Protein AF-A0A957L2U2-F1 (afdb_monomer_lite)

Foldseek 3Di:
DDKDWDQPDPPDDDDPQWDDWDDDPDTDTPRRDADVVGDTGMDDDDDFDDQPKAKEWEWEQAPVAIKIKIKIFRQGQFWFAQKWKDFQQDIGTPGIHHHGRMDMDMDGLQPDAFQQQVDDDPPQLADDPPVNLVRCVCCQLPVDPDDPPQPPDPLSVVSVVVSSVQHAHPVGDDHDDDPNHFIWIKGWGQDDRDDDDDPPDDDDDTGIDIDTHTHDYDYDYDFYFWTKQGSSQKDKDWPDWDQFGNDDLAWGKHAFIKTKMKIFGPPVCQQFPWPFKKKAWAARDDPVQPPPDDWWKWKQFPVVRDTHTDPPDDHGIGTDDPCVRQADSRRMIMMMTGDHDRDMHIIRHIDMMTIGGD

Structure (mmCIF, N/CA/C/O backbone):
data_AF-A0A957L2U2-F1
#
_entry.id   AF-A0A957L2U2-F1
#
loop_
_atom_site.group_PDB
_atom_site.id
_atom_site.type_symbol
_atom_site.label_atom_id
_atom_site.label_alt_id
_atom_site.label_comp_id
_atom_site.label_asym_id
_atom_site.label_entity_id
_atom_site.label_seq_id
_atom_site.pdbx_PDB_ins_code
_atom_site.Cartn_x
_atom_site.Cartn_y
_atom_site.Cartn_z
_atom_site.occupancy
_atom_site.B_iso_or_equiv
_atom_site.auth_seq_id
_atom_site.auth_comp_id
_atom_site.auth_asym_id
_atom_site.auth_atom_id
_atom_site.pdbx_PDB_model_num
ATOM 1 N N . VAL A 1 1 ? -22.677 -10.963 17.088 1.00 83.94 1 VAL A N 1
ATOM 2 C CA . VAL A 1 1 ? -21.357 -11.017 17.753 1.00 83.94 1 VAL A CA 1
ATOM 3 C C . VAL A 1 1 ? -20.971 -12.473 17.963 1.00 83.94 1 VAL A C 1
ATOM 5 O O . VAL A 1 1 ? -21.811 -13.257 18.395 1.00 83.94 1 VAL A O 1
ATOM 8 N N . LEU A 1 2 ? -19.747 -12.852 17.615 1.00 85.69 2 LEU A N 1
ATOM 9 C CA . LEU A 1 2 ? -19.157 -14.157 17.893 1.00 85.69 2 LEU A CA 1
ATOM 10 C C . LEU A 1 2 ? -18.044 -13.960 18.920 1.00 85.69 2 LEU A C 1
ATOM 12 O O . LEU A 1 2 ? -17.204 -13.092 18.736 1.00 85.69 2 LEU A O 1
ATOM 16 N N . VAL A 1 3 ? -18.027 -14.772 19.974 1.00 85.62 3 VAL A N 1
ATOM 17 C CA . VAL A 1 3 ? -16.981 -14.727 21.003 1.00 85.62 3 VAL A CA 1
ATOM 18 C C . VAL A 1 3 ? -16.377 -16.114 21.170 1.00 85.62 3 VAL A C 1
ATOM 20 O O . VAL A 1 3 ? -17.108 -17.114 21.177 1.00 85.62 3 VAL A O 1
ATOM 23 N N . ARG A 1 4 ? -15.049 -16.173 21.288 1.00 83.06 4 ARG A N 1
ATOM 24 C CA . ARG A 1 4 ? -14.280 -17.387 21.588 1.00 83.06 4 ARG A CA 1
ATOM 25 C C . ARG A 1 4 ? -13.071 -17.046 22.465 1.00 83.06 4 ARG A C 1
ATOM 27 O O . ARG A 1 4 ? -12.513 -15.967 22.297 1.00 83.06 4 ARG A O 1
ATOM 34 N N . PRO A 1 5 ? -12.627 -17.933 23.366 1.00 79.88 5 PRO A N 1
ATOM 35 C CA . PRO A 1 5 ? -11.329 -17.769 24.011 1.00 79.88 5 PRO A CA 1
ATOM 36 C C . PRO A 1 5 ? -10.223 -17.774 22.953 1.00 79.88 5 PRO A C 1
ATOM 38 O O . PRO A 1 5 ? -10.296 -18.532 21.977 1.00 79.88 5 PRO A O 1
ATOM 41 N N . LEU A 1 6 ? -9.206 -16.938 23.149 1.00 75.94 6 LEU A N 1
ATOM 42 C CA . LEU A 1 6 ? -7.982 -17.020 22.365 1.00 75.94 6 LEU A CA 1
ATOM 43 C C . LEU A 1 6 ? -7.299 -18.339 22.755 1.00 75.94 6 LEU A C 1
ATOM 45 O O . LEU A 1 6 ? -6.921 -18.534 23.908 1.00 75.94 6 LEU A O 1
ATOM 49 N N . GLN A 1 7 ? -7.259 -19.302 21.834 1.00 64.56 7 GLN A N 1
ATOM 50 C CA . GLN A 1 7 ? -6.619 -20.589 22.098 1.00 64.56 7 GLN A CA 1
ATOM 51 C C . GLN A 1 7 ? -5.113 -20.422 21.959 1.00 64.56 7 GLN A C 1
ATOM 53 O O . GLN A 1 7 ? -4.628 -20.030 20.903 1.00 64.56 7 GLN A O 1
ATOM 58 N N . ASP A 1 8 ? -4.392 -20.738 23.028 1.00 49.88 8 ASP A N 1
ATOM 59 C CA . ASP A 1 8 ? -2.993 -20.349 23.178 1.00 49.88 8 ASP A CA 1
ATOM 60 C C . ASP A 1 8 ? -2.010 -21.204 22.362 1.00 49.88 8 ASP A C 1
ATOM 62 O O . ASP A 1 8 ? -0.806 -21.003 22.467 1.00 49.88 8 ASP A O 1
ATOM 66 N N . GLN A 1 9 ? -2.454 -22.182 21.551 1.00 48.34 9 GLN A N 1
ATOM 67 C CA . GLN A 1 9 ? -1.500 -23.100 20.926 1.00 48.34 9 GLN A CA 1
ATOM 68 C C . GLN A 1 9 ? -1.769 -23.551 19.488 1.00 48.34 9 GLN A C 1
ATOM 70 O O . GLN A 1 9 ? -2.726 -24.261 19.175 1.00 48.34 9 GLN A O 1
ATOM 75 N N . PHE A 1 10 ? -0.716 -23.355 18.691 1.00 44.25 10 PHE A N 1
ATOM 76 C CA . PHE A 1 10 ? 0.030 -24.415 18.003 1.00 44.25 10 PHE A CA 1
ATOM 77 C C . PHE A 1 10 ? 0.198 -25.721 18.840 1.00 44.25 10 PHE A C 1
ATOM 79 O O . PHE A 1 10 ? 1.317 -26.155 19.100 1.00 44.25 10 PHE A O 1
ATOM 86 N N . GLY A 1 11 ? -0.893 -26.382 19.261 1.00 36.62 11 GLY A N 1
ATOM 87 C CA . GLY A 1 11 ? -0.874 -27.797 19.667 1.00 36.62 11 GLY A CA 1
ATOM 88 C C . GLY A 1 11 ? -1.139 -28.256 21.118 1.00 36.62 11 GLY A C 1
ATOM 89 O O . GLY A 1 11 ? -1.264 -29.466 21.283 1.00 36.62 11 GLY A O 1
ATOM 90 N N . VAL A 1 12 ? -1.283 -27.442 22.171 1.00 33.03 12 VAL A N 1
ATOM 91 C CA . VAL A 1 12 ? -1.554 -27.946 23.548 1.00 33.03 12 VAL A CA 1
ATOM 92 C C . VAL A 1 12 ? -2.432 -27.000 24.390 1.00 33.03 12 VAL A C 1
ATOM 94 O O . VAL A 1 12 ? -2.083 -25.867 24.674 1.00 33.03 12 VAL A O 1
ATOM 97 N N . GLY A 1 13 ? -3.548 -27.522 24.901 1.00 38.94 13 GLY A N 1
ATOM 98 C CA . GLY A 1 13 ? -4.270 -26.938 26.039 1.00 38.94 13 GLY A CA 1
ATOM 99 C C . GLY A 1 13 ? -5.429 -26.018 25.664 1.00 38.94 13 GLY A C 1
ATOM 100 O O . GLY A 1 13 ? -5.273 -24.810 25.541 1.00 38.94 13 GLY A O 1
ATOM 101 N N . GLY A 1 14 ? -6.625 -26.598 25.531 1.00 47.59 14 GLY A N 1
ATOM 102 C CA . GLY A 1 14 ? -7.865 -25.828 25.463 1.00 47.59 14 GLY A CA 1
ATOM 103 C C . GLY A 1 14 ? -8.050 -24.989 26.726 1.00 47.59 14 GLY A C 1
ATOM 104 O O . GLY A 1 14 ? -7.772 -25.460 27.827 1.00 47.59 14 GLY A O 1
ATOM 105 N N . ASN A 1 15 ? -8.519 -23.754 26.561 1.00 52.50 15 ASN A N 1
ATOM 106 C CA . ASN A 1 15 ? -8.775 -22.850 27.672 1.00 52.50 15 ASN A CA 1
ATOM 107 C C . ASN A 1 15 ? -9.871 -23.454 28.587 1.00 52.50 15 ASN A C 1
ATOM 109 O O . ASN A 1 15 ? -11.038 -23.524 28.202 1.00 52.50 15 ASN A O 1
ATOM 113 N N . THR A 1 16 ? -9.486 -23.971 29.763 1.00 59.22 16 THR A N 1
ATOM 114 C CA . THR A 1 16 ? -10.388 -24.597 30.757 1.00 59.22 16 THR A CA 1
ATOM 115 C C . THR A 1 16 ? -10.977 -23.596 31.753 1.00 59.22 16 THR A C 1
ATOM 117 O O . THR A 1 16 ? -11.679 -23.999 32.681 1.00 59.22 16 THR A O 1
ATOM 120 N N . ASN A 1 17 ? -10.682 -22.304 31.596 1.00 65.88 17 ASN A N 1
ATOM 121 C CA . ASN A 1 17 ? -11.010 -21.268 32.576 1.00 65.88 17 ASN A CA 1
ATOM 122 C C . ASN A 1 17 ? -12.354 -20.5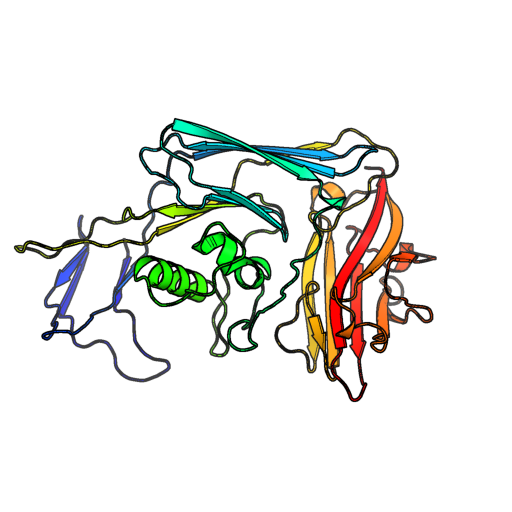77 32.313 1.00 65.88 17 ASN A C 1
ATOM 124 O O . ASN A 1 17 ? -12.611 -19.513 32.860 1.00 65.88 17 ASN A O 1
ATOM 128 N N . MET A 1 18 ? -13.224 -21.185 31.506 1.00 73.38 18 MET A N 1
ATOM 129 C CA . MET A 1 18 ? -14.549 -20.668 31.165 1.00 73.38 18 MET A CA 1
ATOM 130 C C . MET A 1 18 ? -15.588 -21.787 31.265 1.00 73.38 18 MET A C 1
ATOM 132 O O . MET A 1 18 ? -15.325 -22.922 30.862 1.00 73.38 18 MET A O 1
ATOM 136 N N . GLY A 1 19 ? -16.775 -21.464 31.780 1.00 71.62 19 GLY A N 1
ATOM 137 C CA . GLY A 1 19 ? -17.879 -22.413 31.919 1.00 71.62 19 GLY A CA 1
ATOM 138 C C . GLY A 1 19 ? -18.724 -22.528 30.658 1.00 71.62 19 GLY A C 1
ATOM 139 O O . GLY A 1 19 ? -18.796 -23.593 30.051 1.00 71.62 19 GLY A O 1
ATOM 140 N N . THR A 1 20 ? -19.419 -21.453 30.275 1.00 82.75 20 THR A N 1
ATOM 141 C CA . THR A 1 20 ? -20.390 -21.464 29.164 1.00 82.75 20 THR A CA 1
ATOM 142 C C . THR A 1 20 ? -20.444 -20.107 28.466 1.00 82.75 20 THR A C 1
ATOM 144 O O . THR A 1 20 ? -20.316 -19.074 29.113 1.00 82.75 20 THR A O 1
ATOM 147 N N . ILE A 1 21 ? -20.673 -20.104 27.150 1.00 83.44 21 ILE A N 1
ATOM 148 C CA . ILE A 1 21 ? -21.007 -18.893 26.388 1.00 83.44 21 ILE A CA 1
ATOM 149 C C . ILE A 1 21 ? -22.504 -18.921 26.093 1.00 83.44 21 ILE A C 1
ATOM 151 O O . ILE A 1 21 ? -22.977 -19.794 25.361 1.00 83.44 21 ILE A O 1
ATOM 155 N N . GLU A 1 22 ? -23.241 -17.965 26.641 1.00 87.00 22 GLU A N 1
ATOM 156 C CA . GLU A 1 22 ? -24.652 -17.748 26.341 1.00 87.00 22 GLU A CA 1
ATOM 157 C C . GLU A 1 22 ? -24.784 -16.740 25.197 1.00 87.00 22 GLU A C 1
ATOM 159 O O . GLU A 1 22 ? -24.093 -15.723 25.165 1.00 87.00 22 GLU A O 1
ATOM 164 N N . ARG A 1 23 ? -25.650 -17.039 24.224 1.00 86.56 23 ARG A N 1
ATOM 165 C CA . ARG A 1 23 ? -25.885 -16.186 23.053 1.00 86.56 23 ARG A CA 1
ATOM 166 C C . ARG A 1 23 ? -27.372 -15.863 22.963 1.00 86.56 23 ARG A C 1
ATOM 168 O O . ARG A 1 23 ? -28.155 -16.712 22.538 1.00 86.56 23 ARG A O 1
ATOM 175 N N . GLY A 1 24 ? -27.735 -14.653 23.373 1.00 83.88 24 GLY A N 1
ATOM 176 C CA . GLY A 1 24 ? -29.079 -14.091 23.267 1.00 83.88 24 GLY A CA 1
ATOM 177 C C . GLY A 1 24 ? -29.037 -12.734 22.569 1.00 83.88 24 GLY A C 1
ATOM 178 O O . GLY A 1 24 ? -28.381 -12.590 21.538 1.00 83.88 24 GLY A O 1
ATOM 179 N N . ASN A 1 25 ? -29.727 -11.745 23.140 1.00 82.25 25 ASN A N 1
ATOM 180 C CA . ASN A 1 25 ? -29.541 -10.343 22.746 1.00 82.25 25 ASN A CA 1
ATOM 181 C C . ASN A 1 25 ? -28.138 -9.854 23.130 1.00 82.25 25 ASN A C 1
ATOM 183 O O . ASN A 1 25 ? -27.499 -9.160 22.346 1.00 82.25 25 ASN A O 1
ATOM 187 N N . ASP A 1 26 ? -27.654 -10.318 24.282 1.00 85.31 26 ASP A N 1
ATOM 188 C CA . ASP A 1 26 ? -26.285 -10.140 24.748 1.00 85.31 26 ASP A CA 1
ATOM 189 C C . ASP A 1 26 ? -25.498 -11.446 24.582 1.00 85.31 26 ASP A C 1
ATOM 191 O O . ASP A 1 26 ? -26.067 -12.547 24.534 1.00 85.31 26 ASP A O 1
ATOM 195 N N . VAL A 1 27 ? -24.172 -11.330 24.497 1.00 88.31 27 VAL A N 1
ATOM 196 C CA . VAL A 1 27 ? -23.268 -12.481 24.590 1.00 88.31 27 VAL A CA 1
ATOM 197 C C . VAL A 1 27 ? -22.619 -12.460 25.964 1.00 88.31 27 VAL A C 1
ATOM 199 O O . VAL A 1 27 ? -21.847 -11.555 26.264 1.00 88.31 27 VAL A O 1
ATOM 202 N N . ILE A 1 28 ? -22.922 -13.464 26.784 1.00 89.69 28 ILE A N 1
ATOM 203 C CA . ILE A 1 28 ? -22.431 -13.551 28.163 1.00 89.69 28 ILE A CA 1
ATOM 204 C C . ILE A 1 28 ? -21.450 -14.714 28.268 1.00 89.69 28 ILE A C 1
ATOM 206 O O . ILE A 1 28 ? -21.748 -15.839 27.858 1.00 89.69 28 ILE A O 1
ATOM 210 N N . ILE A 1 29 ? -20.274 -14.437 28.829 1.00 88.38 29 ILE A N 1
ATOM 211 C CA . ILE A 1 29 ? -19.268 -15.448 29.145 1.00 88.38 29 ILE A CA 1
ATOM 212 C C . ILE A 1 29 ? -19.366 -15.770 30.637 1.00 88.38 29 ILE A C 1
ATOM 214 O O . ILE A 1 29 ? -19.022 -14.948 31.484 1.00 88.38 29 ILE A O 1
ATOM 218 N N . HIS A 1 30 ? -19.837 -16.973 30.956 1.00 88.44 30 HIS A N 1
ATOM 219 C CA . HIS A 1 30 ? -20.036 -17.430 32.330 1.00 88.44 30 HIS A CA 1
ATOM 220 C C . HIS A 1 30 ? -18.807 -18.155 32.884 1.00 88.44 30 HIS A C 1
ATOM 222 O O . HIS A 1 30 ? -18.068 -18.827 32.155 1.00 88.44 30 HIS A O 1
ATOM 228 N N . ASP A 1 31 ? -18.647 -18.064 34.206 1.00 86.31 31 ASP A N 1
ATOM 229 C CA . ASP A 1 31 ? -17.625 -18.759 34.998 1.00 86.31 31 ASP A CA 1
ATOM 230 C C . ASP A 1 31 ? -16.185 -18.539 34.508 1.00 86.31 31 ASP A C 1
ATOM 232 O O . ASP A 1 31 ? -15.375 -19.470 34.513 1.00 86.31 31 ASP A O 1
ATOM 236 N N . VAL A 1 32 ? -15.857 -17.310 34.090 1.00 86.00 32 VAL A N 1
ATOM 237 C CA . VAL A 1 32 ? -14.474 -16.930 33.772 1.00 86.00 32 VAL A CA 1
ATOM 238 C C . VAL A 1 32 ? -13.650 -16.920 35.058 1.00 86.00 32 VAL A C 1
ATOM 240 O O . VAL A 1 32 ? -13.893 -16.125 35.968 1.00 86.00 32 VAL A O 1
ATOM 243 N N . ARG A 1 33 ? -12.680 -17.828 35.158 1.00 84.06 33 ARG A N 1
ATOM 244 C CA . ARG A 1 33 ? -11.783 -17.947 36.311 1.00 84.06 33 ARG A CA 1
ATOM 245 C C . ARG A 1 33 ? -10.493 -17.198 36.022 1.00 84.06 33 ARG A C 1
ATOM 247 O O . ARG A 1 33 ? -9.704 -17.643 35.204 1.00 84.06 33 ARG A O 1
ATOM 254 N N . VAL A 1 34 ? -10.274 -16.102 36.741 1.00 80.75 34 VAL A N 1
ATOM 255 C CA . VAL A 1 34 ? -9.047 -15.301 36.665 1.00 80.75 34 VAL A CA 1
ATOM 256 C C . VAL A 1 34 ? -8.417 -15.275 38.055 1.00 80.75 34 VAL A C 1
ATOM 258 O O . VAL A 1 34 ? -9.091 -14.925 39.026 1.00 80.75 34 VAL A O 1
ATOM 261 N N . ASP A 1 35 ? -7.156 -15.689 38.169 1.00 82.44 35 ASP A N 1
ATOM 262 C CA . ASP A 1 35 ? -6.381 -15.548 39.409 1.00 82.44 35 ASP A CA 1
ATOM 263 C C . ASP A 1 35 ? -5.821 -14.117 39.545 1.00 82.44 35 ASP A C 1
ATOM 265 O O . ASP A 1 35 ? -5.860 -13.317 38.607 1.00 82.44 35 ASP A O 1
ATOM 269 N N . VAL A 1 36 ? -5.290 -13.765 40.715 1.00 81.88 36 VAL A N 1
ATOM 270 C CA . VAL A 1 36 ? -4.642 -12.468 40.938 1.00 81.88 36 VAL A CA 1
ATOM 271 C C . VAL A 1 36 ? -3.480 -12.306 39.957 1.00 81.88 36 VAL A C 1
ATOM 273 O O . VAL A 1 36 ? -2.602 -13.161 39.878 1.00 81.88 36 VAL A O 1
ATOM 276 N N . SER A 1 37 ? -3.480 -11.190 39.222 1.00 79.00 37 SER A N 1
ATOM 277 C CA . SER A 1 37 ? -2.498 -10.883 38.170 1.00 79.00 37 SER A CA 1
ATOM 278 C C . SER A 1 37 ? -2.534 -11.815 36.949 1.00 79.00 37 SER A C 1
ATOM 280 O O . SER A 1 37 ? -1.618 -11.755 36.132 1.00 79.00 37 SER A O 1
ATOM 282 N N . ALA A 1 38 ? -3.569 -12.646 36.793 1.00 80.44 38 ALA A N 1
ATOM 283 C CA . ALA A 1 38 ? -3.778 -13.420 35.575 1.00 80.44 38 ALA A CA 1
ATOM 284 C C . ALA A 1 38 ? -4.489 -12.587 34.495 1.00 80.44 38 ALA A C 1
ATOM 286 O O . ALA A 1 38 ? -5.252 -11.664 34.786 1.00 80.44 38 ALA A O 1
ATOM 287 N N . THR A 1 39 ? -4.251 -12.949 33.237 1.00 81.19 39 THR A N 1
ATOM 288 C CA . THR A 1 39 ? -4.915 -12.373 32.066 1.00 81.19 39 THR A CA 1
ATOM 289 C C . THR A 1 39 ? -5.646 -13.486 31.335 1.00 81.19 39 THR A C 1
ATOM 291 O O . THR A 1 39 ? -5.055 -14.520 31.045 1.00 81.19 39 THR A O 1
ATOM 294 N N . GLU A 1 40 ? -6.920 -13.261 31.024 1.00 84.19 40 GLU A N 1
ATOM 295 C CA . GLU A 1 40 ? -7.707 -14.137 30.158 1.00 84.19 40 GLU A CA 1
ATOM 296 C C . GLU A 1 40 ? -8.021 -13.399 28.860 1.00 84.19 40 GLU A C 1
ATOM 298 O O . GLU A 1 40 ? -8.503 -12.265 28.883 1.00 84.19 40 GLU A O 1
ATOM 303 N N . ALA A 1 41 ? -7.730 -14.038 27.729 1.00 84.06 41 ALA A N 1
ATOM 304 C CA . ALA A 1 41 ? -7.868 -13.439 26.409 1.00 84.06 41 ALA A CA 1
ATOM 305 C C . ALA A 1 41 ? -9.030 -14.061 25.629 1.00 84.06 41 ALA A C 1
ATOM 307 O O . ALA A 1 41 ? -9.195 -15.284 25.555 1.00 84.06 41 ALA A O 1
ATOM 308 N N . PHE A 1 42 ? -9.809 -13.199 24.983 1.00 85.50 42 PHE A N 1
ATOM 309 C CA . PHE A 1 42 ? -10.942 -13.575 24.148 1.00 85.50 42 PHE A CA 1
ATOM 310 C C . PHE A 1 42 ? -10.854 -12.853 22.807 1.00 85.50 42 PHE A C 1
ATOM 312 O O . PHE A 1 42 ? -10.370 -11.729 22.721 1.00 85.50 42 PHE A O 1
ATOM 319 N N . VAL A 1 43 ? -11.356 -13.504 21.763 1.00 86.38 43 VAL A N 1
ATOM 320 C CA . VAL A 1 43 ? -11.545 -12.923 20.437 1.00 86.38 43 VAL A CA 1
ATOM 321 C C . VAL A 1 43 ? -13.031 -12.684 20.235 1.00 86.38 43 VAL A C 1
ATOM 323 O O . VAL A 1 43 ? -13.845 -13.597 20.427 1.00 86.38 43 VAL A O 1
ATOM 326 N N . ILE A 1 44 ? -13.365 -11.457 19.845 1.00 87.50 44 ILE A N 1
ATOM 327 C CA . ILE A 1 44 ? -14.720 -11.027 19.526 1.00 87.50 44 ILE A CA 1
ATOM 328 C C . ILE A 1 44 ? -14.757 -10.639 18.049 1.00 87.50 44 ILE A C 1
ATOM 330 O O . ILE A 1 44 ? -14.135 -9.659 17.657 1.00 87.50 44 ILE A O 1
ATOM 334 N N . ASP A 1 45 ? -15.536 -11.370 17.256 1.00 87.81 45 ASP A N 1
ATOM 335 C CA . ASP A 1 45 ? -15.809 -11.028 15.861 1.00 87.81 45 ASP A CA 1
ATOM 336 C C . ASP A 1 45 ? -17.216 -10.404 15.786 1.00 87.81 45 ASP A C 1
ATOM 338 O O . ASP A 1 45 ? -18.226 -11.018 16.163 1.00 87.81 45 ASP A O 1
ATOM 342 N N . SER A 1 46 ? -17.316 -9.156 15.330 1.00 89.00 46 SER A N 1
ATOM 343 C CA . SER A 1 46 ? -18.594 -8.449 15.213 1.00 89.00 46 SER A CA 1
ATOM 344 C C . SER A 1 46 ? -18.621 -7.503 14.018 1.00 89.00 46 SER A C 1
ATOM 346 O O . SER A 1 46 ? -17.577 -7.108 13.514 1.00 89.00 46 SER A O 1
ATOM 348 N N . PHE A 1 47 ? -19.829 -7.152 13.580 1.00 90.06 47 PHE A N 1
ATOM 349 C CA . PHE A 1 47 ? -20.052 -6.102 12.595 1.00 90.06 47 PHE A CA 1
ATOM 350 C C . PHE A 1 47 ? -20.524 -4.863 13.341 1.00 90.06 47 PHE A C 1
ATOM 352 O O . PHE A 1 47 ? -21.540 -4.928 14.033 1.00 90.06 47 PHE A O 1
ATOM 359 N N . GLN A 1 48 ? -19.782 -3.772 13.198 1.00 89.50 48 GLN A N 1
ATOM 360 C CA . GLN A 1 48 ? -20.112 -2.470 13.766 1.00 89.50 48 GLN A CA 1
ATOM 361 C C . GLN A 1 48 ? -20.262 -1.461 12.629 1.00 89.50 48 GLN A C 1
ATOM 363 O O . GLN A 1 48 ? -19.625 -1.635 11.584 1.00 89.50 48 GLN A O 1
ATOM 368 N N . PRO A 1 49 ? -21.126 -0.444 12.781 1.00 90.44 49 PRO A N 1
ATOM 369 C CA . PRO A 1 49 ? -21.165 0.646 11.823 1.00 90.44 49 PRO A CA 1
ATOM 370 C C . PRO A 1 49 ? -19.789 1.313 11.765 1.00 90.44 49 PRO A C 1
ATOM 372 O O . PRO A 1 49 ? -19.145 1.525 12.790 1.00 90.44 49 PRO A O 1
ATOM 375 N N . MET A 1 50 ? -19.347 1.634 10.554 1.00 89.62 50 MET A N 1
ATOM 376 C CA . MET A 1 50 ? -18.156 2.452 10.363 1.00 89.62 50 MET A CA 1
ATOM 377 C C . MET A 1 50 ? -18.395 3.840 10.981 1.00 89.62 50 MET A C 1
ATOM 379 O O . MET A 1 50 ? -19.520 4.343 10.877 1.00 89.62 50 MET A O 1
ATOM 383 N N . PRO A 1 51 ? -17.377 4.478 11.589 1.00 93.56 51 PRO A N 1
ATOM 384 C CA . PRO A 1 51 ? -17.460 5.889 11.940 1.00 93.56 51 PRO A CA 1
ATOM 385 C C . PRO A 1 51 ? -17.854 6.717 10.718 1.00 93.56 51 PRO A C 1
ATOM 387 O O . PRO A 1 51 ? -17.466 6.390 9.594 1.00 93.56 51 PRO A O 1
ATOM 390 N N . ASP A 1 52 ? -18.622 7.784 10.933 1.00 95.69 52 ASP A N 1
ATOM 391 C CA . ASP A 1 52 ? -19.039 8.677 9.853 1.00 95.69 52 ASP A CA 1
ATOM 392 C C . ASP A 1 52 ? -17.840 9.499 9.359 1.00 95.69 52 ASP A C 1
ATOM 394 O O . ASP A 1 52 ? -17.563 10.602 9.828 1.00 95.69 52 ASP A O 1
ATOM 398 N N . ILE A 1 53 ? -17.078 8.908 8.445 1.00 96.06 53 ILE A N 1
ATOM 399 C CA . ILE A 1 53 ? -15.966 9.530 7.740 1.00 96.06 53 ILE A CA 1
ATOM 400 C C . ILE A 1 53 ? -16.374 9.661 6.281 1.00 96.06 53 ILE A C 1
ATOM 402 O O . ILE A 1 53 ? -16.716 8.675 5.626 1.00 96.06 53 ILE A O 1
ATOM 406 N N . SER A 1 54 ? -16.297 10.880 5.762 1.00 94.56 54 SER A N 1
ATOM 407 C CA . SER A 1 54 ? -16.457 11.142 4.336 1.00 94.56 54 SER A CA 1
ATOM 408 C C . SER A 1 54 ? -15.127 11.556 3.735 1.00 94.56 54 SER A C 1
ATOM 410 O O . SER A 1 54 ? -14.312 12.203 4.389 1.00 94.56 54 SER A O 1
ATOM 412 N N . GLY A 1 55 ? -14.923 11.246 2.464 1.00 91.62 55 GLY A N 1
ATOM 413 C CA . GLY A 1 55 ? -13.777 11.752 1.738 1.00 91.62 55 GLY A CA 1
ATOM 414 C C . GLY A 1 55 ? -14.012 11.745 0.245 1.00 91.62 55 GLY A C 1
ATOM 415 O O . GLY A 1 55 ? -14.911 11.075 -0.263 1.00 91.62 55 GLY A O 1
ATOM 416 N N . GLU A 1 56 ? -13.186 12.518 -0.432 1.00 92.81 56 GLU A N 1
ATOM 417 C CA . GLU A 1 56 ? -13.082 12.537 -1.874 1.00 92.81 56 GLU A CA 1
ATOM 418 C C . GLU A 1 56 ? -11.611 12.449 -2.231 1.00 92.81 56 GLU A C 1
ATOM 420 O O . GLU A 1 56 ? -10.772 13.198 -1.725 1.00 92.81 56 GLU A O 1
ATOM 425 N N . VAL A 1 57 ? -11.307 11.518 -3.117 1.00 91.12 57 VAL A N 1
ATOM 426 C CA . VAL A 1 57 ? -9.980 11.382 -3.679 1.00 91.12 57 VAL A CA 1
ATOM 427 C C . VAL A 1 57 ? -10.062 11.732 -5.148 1.00 91.12 57 VAL A C 1
ATOM 429 O O . VAL A 1 57 ? -10.923 11.217 -5.854 1.00 91.12 57 VAL A O 1
ATOM 432 N N . THR A 1 58 ? -9.149 12.584 -5.595 1.00 90.88 58 THR A N 1
ATOM 433 C CA . THR A 1 58 ? -8.939 12.911 -7.002 1.00 90.88 58 THR A CA 1
ATOM 434 C C . THR A 1 58 ? -7.518 12.533 -7.389 1.00 90.88 58 THR A C 1
ATOM 436 O O . THR A 1 58 ? -6.559 13.033 -6.804 1.00 90.88 58 THR A O 1
ATOM 439 N N . LEU A 1 59 ? -7.382 11.652 -8.377 1.00 87.38 59 LEU A N 1
ATOM 440 C CA . LEU A 1 59 ? -6.127 11.460 -9.100 1.00 87.38 59 LEU A CA 1
ATOM 441 C C . LEU A 1 59 ? -6.169 12.320 -10.363 1.00 87.38 59 LEU A C 1
ATOM 443 O O . LEU A 1 59 ? -7.039 12.105 -11.209 1.00 87.38 59 LEU A O 1
ATOM 447 N N . THR A 1 60 ? -5.247 13.275 -10.461 1.00 87.25 60 THR A N 1
ATOM 448 C CA . THR A 1 60 ? -5.008 14.090 -11.656 1.00 87.25 60 THR A CA 1
ATOM 449 C C . THR A 1 60 ? -3.726 13.615 -12.309 1.00 87.25 60 THR A C 1
ATOM 451 O O . THR A 1 60 ? -2.714 13.466 -11.629 1.00 87.25 60 THR A O 1
ATOM 454 N N . ILE A 1 61 ? -3.768 13.378 -13.615 1.00 83.06 61 ILE A N 1
ATOM 455 C CA . ILE A 1 61 ? -2.576 13.070 -14.402 1.00 83.06 61 ILE A CA 1
ATOM 456 C C . ILE A 1 61 ? -2.543 14.037 -15.574 1.00 83.06 61 ILE A C 1
ATOM 458 O O . ILE A 1 61 ? -3.534 14.149 -16.295 1.00 83.06 61 ILE A O 1
ATOM 462 N N . ASP A 1 62 ? -1.433 14.754 -15.707 1.00 80.06 62 ASP A N 1
ATOM 463 C CA . ASP A 1 62 ? -1.185 15.739 -16.755 1.00 80.06 62 ASP A CA 1
ATOM 464 C C . ASP A 1 62 ? 0.293 15.709 -17.200 1.00 80.06 62 ASP A C 1
ATOM 466 O O . ASP A 1 62 ? 1.086 14.886 -16.735 1.00 80.06 62 ASP A O 1
ATOM 470 N N . ASP A 1 63 ? 0.683 16.617 -18.100 1.00 74.12 63 ASP A N 1
ATOM 471 C CA . ASP 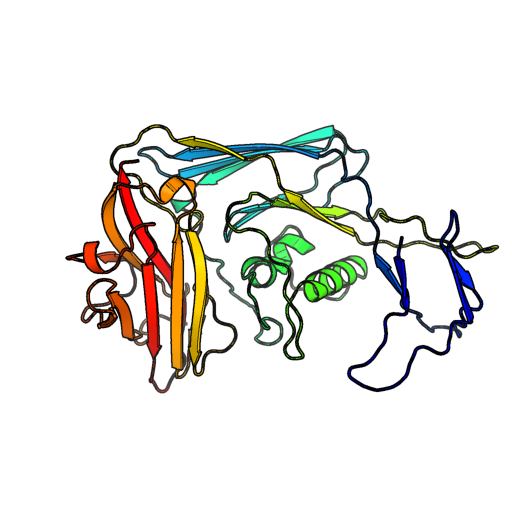A 1 63 ? 2.062 16.728 -18.603 1.00 74.12 63 ASP A CA 1
ATOM 472 C C . ASP A 1 63 ? 3.104 17.038 -17.500 1.00 74.12 63 ASP A C 1
ATOM 474 O O . ASP A 1 63 ? 4.307 16.868 -17.716 1.00 74.12 63 ASP A O 1
ATOM 478 N N . ALA A 1 64 ? 2.683 17.544 -16.334 1.00 75.19 64 ALA A N 1
ATOM 479 C CA . ALA A 1 64 ? 3.553 17.814 -15.189 1.00 75.19 64 ALA A CA 1
ATOM 480 C C . ALA A 1 64 ? 3.729 16.589 -14.271 1.00 75.19 64 ALA A C 1
ATOM 482 O O . ALA A 1 64 ? 4.647 16.582 -13.442 1.00 75.19 64 ALA A O 1
ATOM 483 N N . GLY A 1 65 ? 2.905 15.553 -14.445 1.00 77.81 65 GLY A N 1
ATOM 484 C CA . GLY A 1 65 ? 2.977 14.277 -13.745 1.00 77.81 65 GLY A CA 1
ATOM 485 C C . GLY A 1 65 ? 1.645 13.865 -13.124 1.00 77.81 65 GLY A C 1
ATOM 486 O O . GLY A 1 65 ? 0.583 14.410 -13.424 1.00 77.81 65 GLY A O 1
ATOM 487 N N . SER A 1 66 ? 1.710 12.878 -12.233 1.00 81.75 66 SER A N 1
ATOM 488 C CA . SER A 1 66 ? 0.539 12.401 -11.501 1.00 81.75 66 SER A CA 1
ATOM 489 C C . SER A 1 66 ? 0.483 13.016 -10.104 1.00 81.75 66 SER A C 1
ATOM 491 O O . SER A 1 66 ? 1.436 12.901 -9.331 1.00 81.75 66 SER A O 1
ATOM 493 N N . ARG A 1 67 ? -0.662 13.590 -9.733 1.00 87.31 67 ARG A N 1
ATOM 494 C CA . ARG A 1 67 ? -0.938 14.128 -8.398 1.00 87.31 67 ARG A CA 1
ATOM 495 C C . ARG A 1 67 ? -2.162 13.460 -7.789 1.00 87.31 67 ARG A C 1
ATOM 497 O O . ARG A 1 67 ? -3.244 13.462 -8.372 1.00 87.31 67 ARG A O 1
ATOM 504 N N . LEU A 1 68 ? -2.006 12.960 -6.568 1.00 88.12 68 LEU A N 1
ATOM 505 C CA . LEU A 1 68 ? -3.114 12.510 -5.735 1.00 88.12 68 LEU A CA 1
ATOM 506 C C . LEU A 1 68 ? -3.525 13.640 -4.792 1.00 88.12 68 LEU A C 1
ATOM 508 O O . LEU A 1 68 ? -2.698 14.118 -4.016 1.00 88.12 68 LEU A O 1
ATOM 512 N N . THR A 1 69 ? -4.795 14.028 -4.812 1.00 92.38 69 THR A N 1
ATOM 513 C CA . THR A 1 69 ? -5.399 14.938 -3.834 1.00 92.38 69 THR A CA 1
ATOM 514 C C . THR A 1 69 ? -6.473 14.197 -3.056 1.00 92.38 69 THR A C 1
ATOM 516 O O . THR A 1 69 ? -7.360 13.579 -3.639 1.00 92.38 69 THR A O 1
ATOM 519 N N . VAL A 1 70 ? -6.401 14.265 -1.729 1.00 93.88 70 VAL A N 1
ATOM 520 C CA . VAL A 1 70 ? -7.352 13.616 -0.827 1.00 93.88 70 VAL A CA 1
ATOM 521 C C . VAL A 1 70 ? -7.935 14.656 0.105 1.00 93.88 70 VAL A C 1
ATOM 523 O O . VAL A 1 70 ? -7.201 15.291 0.859 1.00 93.88 70 VAL A O 1
ATOM 526 N N . MET A 1 71 ? -9.253 14.803 0.066 1.00 95.56 71 MET A N 1
ATOM 527 C CA . MET A 1 71 ? -10.024 15.524 1.065 1.00 95.56 71 MET A CA 1
ATOM 528 C C . MET A 1 71 ? -10.696 14.502 1.975 1.00 95.56 71 MET A C 1
ATOM 530 O O . MET A 1 71 ? -11.385 13.603 1.501 1.00 95.56 71 MET A O 1
ATOM 534 N N . VAL A 1 72 ? -10.513 14.643 3.281 1.00 96.81 72 VAL A N 1
ATOM 535 C CA . VAL A 1 72 ? -11.155 13.797 4.289 1.00 96.81 72 VAL A CA 1
ATOM 536 C C . VAL A 1 72 ? -11.848 14.675 5.318 1.00 96.81 72 VAL A C 1
ATOM 538 O O . VAL A 1 72 ? -11.333 15.727 5.693 1.00 96.81 72 VAL A O 1
ATOM 541 N N . THR A 1 73 ? -13.019 14.248 5.771 1.00 97.56 73 THR A N 1
ATOM 542 C CA . THR A 1 73 ? -13.798 14.906 6.816 1.00 97.56 73 THR A CA 1
ATOM 543 C C . THR A 1 73 ? -14.246 13.868 7.829 1.00 97.56 73 THR A C 1
ATOM 545 O O . THR A 1 73 ? -14.834 12.845 7.474 1.00 97.56 73 THR A O 1
ATOM 548 N N . ASN A 1 74 ? -13.985 14.149 9.100 1.00 97.88 74 ASN A N 1
ATOM 549 C CA . ASN A 1 74 ? -14.491 13.359 10.203 1.00 97.88 74 ASN A CA 1
ATOM 550 C C . ASN A 1 74 ? -15.831 13.931 10.668 1.00 97.88 74 ASN A C 1
ATOM 552 O O . ASN A 1 74 ? -15.865 14.929 11.379 1.00 97.88 74 ASN A O 1
ATOM 556 N N . ASN A 1 75 ? -16.935 13.309 10.266 1.00 97.75 75 ASN A N 1
ATOM 557 C CA . ASN A 1 75 ? -18.280 13.692 10.703 1.00 97.75 75 ASN A CA 1
ATOM 558 C C . ASN A 1 75 ? -18.712 12.943 11.977 1.00 97.75 75 ASN A C 1
ATOM 560 O O . ASN A 1 75 ? -19.820 13.158 12.472 1.00 97.75 75 ASN A O 1
ATOM 564 N N . SER A 1 76 ? -17.857 12.061 12.502 1.00 96.69 76 SER A N 1
ATOM 565 C CA . SER A 1 76 ? -18.108 11.310 13.728 1.00 96.69 76 SER A CA 1
ATOM 566 C C . SER A 1 76 ? -17.800 12.136 14.982 1.00 96.69 76 SER A C 1
ATOM 568 O O . SER A 1 76 ? -17.297 13.258 14.917 1.00 96.69 76 SER A O 1
ATOM 570 N N . ASP A 1 77 ? -18.111 11.567 16.143 1.00 95.69 77 ASP A N 1
ATOM 571 C CA . ASP A 1 77 ? -17.756 12.086 17.465 1.00 95.69 77 ASP A CA 1
ATOM 572 C C . ASP A 1 77 ? -16.401 11.564 17.979 1.00 95.69 77 ASP A C 1
ATOM 574 O O . ASP A 1 77 ? -15.985 11.918 19.083 1.00 95.69 77 ASP A O 1
ATOM 578 N N . LEU A 1 78 ? -15.698 10.754 17.182 1.00 95.81 78 LEU A N 1
ATOM 579 C CA . LEU A 1 78 ? -14.395 10.187 17.518 1.00 95.81 78 LEU A CA 1
ATOM 580 C C . LEU A 1 78 ? -13.272 11.136 17.104 1.00 95.81 78 LEU A C 1
ATOM 582 O O . LEU A 1 78 ? -13.324 11.703 16.021 1.00 95.81 78 LEU A O 1
ATOM 586 N N . THR A 1 79 ? -12.202 11.233 17.886 1.00 96.56 79 THR A N 1
ATOM 587 C CA . THR A 1 79 ? -10.919 11.750 17.382 1.00 96.56 79 THR A CA 1
ATOM 588 C C . THR A 1 79 ? -10.163 10.606 16.714 1.00 96.56 79 THR A C 1
ATOM 590 O O . THR A 1 79 ? -9.888 9.602 17.370 1.00 96.56 79 THR A O 1
ATOM 593 N N . ILE A 1 80 ? -9.810 10.749 15.432 1.00 96.50 80 ILE A N 1
ATOM 594 C CA . ILE A 1 80 ? -8.957 9.783 14.725 1.00 96.50 80 ILE A CA 1
ATOM 595 C C . ILE A 1 80 ? -7.498 10.220 14.882 1.00 96.50 80 ILE A C 1
ATOM 597 O O . ILE A 1 80 ? -7.050 11.186 14.269 1.00 96.50 80 ILE A O 1
ATOM 601 N N . GLU A 1 81 ? -6.758 9.524 15.735 1.00 94.44 81 GLU A N 1
ATOM 602 C CA . GLU A 1 81 ? -5.375 9.842 16.085 1.00 94.44 81 GLU A CA 1
ATOM 603 C C . GLU A 1 81 ? -4.393 9.301 15.041 1.00 94.44 81 GLU A C 1
ATOM 605 O O . GLU A 1 81 ? -4.553 8.180 14.546 1.00 94.44 81 GLU A O 1
ATOM 610 N N . ASN A 1 82 ? -3.338 10.071 14.751 1.00 91.00 82 ASN A N 1
ATOM 611 C CA . ASN A 1 82 ? -2.300 9.728 13.768 1.00 91.00 82 ASN A CA 1
ATOM 612 C C . ASN A 1 82 ? -2.885 9.262 12.422 1.00 91.00 82 ASN A C 1
ATOM 614 O O . ASN A 1 82 ? -2.387 8.325 11.792 1.00 91.00 82 ASN A O 1
ATOM 618 N N . ALA A 1 83 ? -3.960 9.924 11.995 1.00 93.19 83 ALA A N 1
ATOM 619 C CA . ALA A 1 83 ? -4.612 9.673 10.730 1.00 93.19 83 ALA A CA 1
ATOM 620 C C . ALA A 1 83 ? -3.606 9.831 9.586 1.00 93.19 83 ALA A C 1
ATOM 622 O O . ALA A 1 83 ? -2.819 10.780 9.541 1.00 93.19 83 ALA A O 1
ATOM 623 N N . SER A 1 84 ? -3.622 8.875 8.668 1.00 90.75 84 SER A N 1
ATOM 624 C CA . SER A 1 84 ? -2.733 8.825 7.516 1.00 90.75 84 SER A CA 1
ATOM 625 C C . SER A 1 84 ? -3.467 8.239 6.320 1.00 90.75 84 SER A C 1
ATOM 627 O O . SER A 1 84 ? -4.333 7.380 6.473 1.00 90.75 84 SER A O 1
ATOM 629 N N . ILE A 1 85 ? -3.108 8.680 5.121 1.00 89.38 85 ILE A N 1
ATOM 630 C CA . ILE A 1 85 ? -3.612 8.119 3.874 1.00 89.38 85 ILE A CA 1
ATOM 631 C C . ILE A 1 85 ? -2.635 7.078 3.350 1.00 89.38 85 ILE A C 1
ATOM 633 O O . ILE A 1 85 ? -1.468 7.378 3.117 1.00 89.38 85 ILE A O 1
ATOM 637 N N . LEU A 1 86 ? -3.140 5.876 3.117 1.00 84.19 86 LEU A N 1
ATOM 638 C CA . LEU A 1 86 ? -2.466 4.817 2.394 1.00 84.19 86 LEU A CA 1
ATOM 639 C C . LEU A 1 86 ? -2.884 4.841 0.922 1.00 84.19 86 LEU A C 1
ATOM 641 O O . LEU A 1 86 ? -4.079 4.811 0.624 1.00 84.19 86 LEU A O 1
ATOM 645 N N . PHE A 1 87 ? -1.913 4.844 0.016 1.00 81.12 87 PHE A N 1
ATOM 646 C CA . PHE A 1 87 ? -2.138 4.739 -1.428 1.00 81.12 87 PHE A CA 1
ATOM 647 C C . PHE A 1 87 ? -0.976 3.990 -2.079 1.00 81.12 87 PHE A C 1
ATOM 649 O O . PHE A 1 87 ? 0.174 4.413 -1.947 1.00 81.12 87 PHE A O 1
ATOM 656 N N . GLY A 1 88 ? -1.252 2.878 -2.766 1.00 75.62 88 GLY A N 1
ATOM 657 C CA . GLY A 1 88 ? -0.212 2.029 -3.355 1.00 75.62 88 GLY A CA 1
ATOM 658 C C . GLY A 1 88 ? 0.821 1.581 -2.311 1.00 75.62 88 GLY A C 1
ATOM 659 O O . GLY A 1 88 ? 0.500 0.788 -1.428 1.00 75.62 88 GLY A O 1
ATOM 660 N N . TYR A 1 89 ? 2.044 2.124 -2.403 1.00 68.69 89 TYR A N 1
ATOM 661 C CA . TYR A 1 89 ? 3.168 1.910 -1.468 1.00 68.69 89 TYR A CA 1
ATOM 662 C C . TYR A 1 89 ? 3.538 3.151 -0.653 1.00 68.69 89 TYR A C 1
ATOM 664 O O . TYR A 1 89 ? 4.675 3.295 -0.207 1.00 68.69 89 TYR A O 1
ATOM 672 N N . GLN A 1 90 ? 2.589 4.063 -0.469 1.00 73.00 90 GLN A N 1
ATOM 673 C CA . GLN A 1 90 ? 2.829 5.362 0.139 1.00 73.00 90 GLN A CA 1
ATOM 674 C C . GLN A 1 90 ? 1.924 5.581 1.345 1.00 73.00 90 GLN A C 1
ATOM 676 O O . GLN A 1 90 ? 0.779 5.126 1.381 1.00 73.00 90 GLN A O 1
ATOM 681 N N . LEU A 1 91 ? 2.474 6.286 2.333 1.00 78.88 91 LEU A N 1
ATOM 682 C CA . LEU A 1 91 ? 1.770 6.741 3.520 1.00 78.88 91 LEU A CA 1
ATOM 683 C C . LEU A 1 91 ? 1.913 8.261 3.602 1.00 78.88 91 LEU A C 1
ATOM 685 O O . LEU A 1 91 ? 3.026 8.781 3.620 1.00 78.88 91 LEU A O 1
ATOM 689 N N . LEU A 1 92 ? 0.791 8.968 3.640 1.00 84.12 92 LEU A N 1
ATOM 690 C CA . LEU A 1 92 ? 0.746 10.420 3.753 1.00 84.12 92 LEU A CA 1
ATOM 691 C C . LEU A 1 92 ? 0.123 10.779 5.102 1.00 84.12 92 LEU A C 1
ATOM 693 O O . LEU A 1 92 ? -1.078 10.598 5.300 1.00 84.12 92 LEU A O 1
ATOM 697 N N . GLY A 1 93 ? 0.937 11.256 6.042 1.00 87.06 93 GLY A N 1
ATOM 698 C CA . GLY A 1 93 ? 0.459 11.647 7.367 1.00 87.06 93 GLY A CA 1
ATOM 699 C C . GLY A 1 93 ? -0.457 12.872 7.308 1.00 87.06 93 GLY A C 1
ATOM 700 O O . GLY A 1 93 ? -0.095 13.889 6.720 1.00 87.06 93 GLY A O 1
ATOM 701 N N . ILE A 1 94 ? -1.625 12.777 7.942 1.00 90.62 94 ILE A N 1
ATOM 702 C CA . ILE A 1 94 ? -2.554 13.897 8.169 1.00 90.62 94 ILE A CA 1
ATOM 703 C C . ILE A 1 94 ? -2.359 14.457 9.587 1.00 90.62 94 ILE A C 1
ATOM 705 O O . ILE A 1 94 ? -2.408 15.666 9.792 1.00 90.62 94 ILE A O 1
ATOM 709 N N . GLY A 1 95 ? -2.097 13.581 10.563 1.00 90.25 95 GLY A N 1
ATOM 710 C CA . GLY A 1 95 ? -2.077 13.921 11.988 1.00 90.25 95 GLY A CA 1
ATOM 711 C C . GLY A 1 95 ? -3.403 13.564 12.657 1.00 90.25 95 GLY A C 1
ATOM 712 O O . GLY A 1 95 ? -4.092 12.655 12.212 1.00 90.25 95 GLY A O 1
ATOM 713 N N . ASN A 1 96 ? -3.773 14.237 13.742 1.00 94.56 96 ASN A N 1
ATOM 714 C CA . ASN A 1 96 ? -5.061 13.969 14.385 1.00 94.56 96 ASN A CA 1
ATOM 715 C C . ASN A 1 96 ? -6.201 14.632 13.605 1.00 94.56 96 ASN A C 1
ATOM 717 O O . ASN A 1 96 ? -6.098 15.799 13.229 1.00 94.56 96 ASN A O 1
ATOM 721 N N . LEU A 1 97 ? -7.287 13.888 13.404 1.00 96.88 97 LEU A N 1
ATOM 722 C CA . LEU A 1 97 ? -8.509 14.364 12.770 1.00 96.88 97 LEU A CA 1
ATOM 723 C C . LEU A 1 97 ? -9.633 14.391 13.814 1.00 96.88 97 LEU A C 1
ATOM 725 O O . LEU A 1 97 ? -10.246 13.367 14.124 1.00 96.88 97 LEU A O 1
ATOM 729 N N . GLU A 1 98 ? -9.869 15.567 14.385 1.00 98.00 98 GLU A N 1
ATOM 730 C CA . GLU A 1 98 ? -10.865 15.806 15.433 1.00 98.00 98 GLU A CA 1
ATOM 731 C C . GLU A 1 98 ? -12.311 15.725 14.897 1.00 98.00 98 GLU A C 1
ATOM 733 O O . GLU A 1 98 ? -12.533 15.856 13.687 1.00 98.00 98 GLU A O 1
ATOM 738 N N . PRO A 1 99 ? -13.321 15.562 15.775 1.00 98.12 99 PRO A N 1
ATOM 739 C CA . PRO A 1 99 ? -14.729 15.627 15.389 1.00 98.12 99 PRO A CA 1
ATOM 740 C C . PRO A 1 99 ? -15.079 16.908 14.617 1.00 98.12 99 PRO A C 1
ATOM 742 O O . PRO A 1 99 ? -14.846 18.027 15.081 1.00 98.12 99 PRO A O 1
ATOM 745 N N . GLY A 1 100 ? -15.667 16.747 13.433 1.00 97.88 100 GLY A N 1
ATOM 746 C CA . GLY A 1 100 ? -16.044 17.827 12.518 1.00 97.88 100 GLY A CA 1
ATOM 747 C C . GLY A 1 100 ? -14.890 18.432 11.708 1.00 97.88 100 GLY A C 1
ATOM 748 O O . GLY A 1 100 ? -15.128 19.359 10.930 1.00 97.88 100 GLY A O 1
ATOM 749 N N . GLN A 1 101 ? -13.651 17.959 11.878 1.00 98.12 101 GLN A N 1
ATOM 750 C CA . GLN A 1 101 ? -12.494 18.477 11.149 1.00 98.12 101 GLN A CA 1
ATOM 751 C C . GLN A 1 101 ? -12.455 17.933 9.720 1.00 98.12 101 GLN A C 1
ATOM 753 O O . GLN A 1 101 ? -12.781 16.773 9.462 1.00 98.12 101 GLN A O 1
ATOM 758 N N . SER A 1 102 ? -12.008 18.780 8.794 1.00 97.75 102 SER A N 1
ATOM 759 C CA . SER A 1 102 ? -11.705 18.390 7.424 1.00 97.75 102 SER A CA 1
ATOM 760 C C . SER A 1 102 ? -10.273 18.759 7.086 1.00 97.75 102 SER A C 1
ATOM 762 O O . SER A 1 102 ? -9.839 19.866 7.390 1.00 97.75 102 SER A O 1
ATOM 764 N N . GLU A 1 103 ? -9.577 17.850 6.416 1.00 97.31 103 GLU A N 1
ATOM 765 C CA . GLU A 1 103 ? -8.208 18.043 5.955 1.00 97.31 103 GLU A CA 1
ATOM 766 C C . GLU A 1 103 ? -8.101 17.751 4.463 1.00 97.31 103 GLU A C 1
ATOM 768 O O . GLU A 1 103 ? -8.844 16.937 3.911 1.00 97.31 103 GLU A O 1
ATOM 773 N N . THR A 1 104 ? -7.185 18.446 3.793 1.00 96.38 104 THR A N 1
ATOM 774 C CA . THR A 1 104 ? -6.848 18.194 2.390 1.00 96.38 104 THR A CA 1
ATOM 775 C C . THR A 1 104 ? -5.349 18.012 2.266 1.00 96.38 104 THR A C 1
ATOM 777 O O . THR A 1 104 ? -4.578 18.906 2.608 1.00 96.38 104 THR A O 1
ATOM 780 N N . ILE A 1 105 ? -4.943 16.864 1.739 1.00 92.56 105 ILE A N 1
ATOM 781 C CA . ILE A 1 105 ? -3.548 16.528 1.474 1.00 92.56 105 ILE A CA 1
ATOM 782 C C . ILE A 1 105 ? -3.348 16.306 -0.021 1.00 92.56 105 ILE A C 1
ATOM 784 O O . ILE A 1 105 ? -4.270 15.932 -0.746 1.00 92.56 105 ILE A O 1
ATOM 788 N N . SER A 1 106 ? -2.151 16.596 -0.519 1.00 90.75 106 SER A N 1
ATOM 789 C CA . SER A 1 106 ? -1.788 16.327 -1.908 1.00 90.75 106 SER A CA 1
ATOM 790 C C . SER A 1 106 ? -0.355 15.832 -2.004 1.00 90.75 106 SER A C 1
ATOM 792 O O . SER A 1 106 ? 0.508 16.302 -1.263 1.00 90.75 106 SER A O 1
ATOM 794 N N . ALA A 1 107 ? -0.113 14.893 -2.914 1.00 85.31 107 ALA A N 1
ATOM 795 C CA . ALA A 1 107 ? 1.199 14.312 -3.158 1.00 85.31 107 ALA A CA 1
ATOM 796 C C . ALA A 1 107 ? 1.435 14.104 -4.658 1.00 85.31 107 ALA A C 1
ATOM 798 O O . ALA A 1 107 ? 0.549 13.630 -5.368 1.00 85.31 107 ALA A O 1
ATOM 799 N N . GLU A 1 108 ? 2.639 14.442 -5.119 1.00 84.50 108 GLU A N 1
ATOM 800 C CA . GLU A 1 108 ? 3.109 14.146 -6.477 1.00 84.50 108 GLU A CA 1
ATOM 801 C C . GLU A 1 108 ? 3.644 12.716 -6.528 1.00 84.50 108 GLU A C 1
ATOM 803 O O . GLU A 1 108 ? 4.615 12.419 -5.830 1.00 84.50 108 GLU A O 1
ATOM 808 N N . LEU A 1 109 ? 3.074 11.836 -7.351 1.00 76.94 109 LEU A N 1
ATOM 809 C CA . LEU A 1 109 ? 3.450 10.417 -7.386 1.00 76.94 109 LEU A CA 1
ATOM 810 C C . LEU A 1 109 ? 4.868 10.181 -7.927 1.00 76.94 109 LEU A C 1
ATOM 812 O O . LEU A 1 109 ? 5.522 9.229 -7.512 1.00 76.94 109 LEU A O 1
ATOM 816 N N . ASN A 1 110 ? 5.382 11.085 -8.765 1.00 64.12 110 ASN A N 1
ATOM 817 C CA . ASN A 1 110 ? 6.742 11.033 -9.316 1.00 64.12 110 ASN A CA 1
ATOM 818 C C . ASN A 1 110 ? 7.857 11.292 -8.275 1.00 64.12 110 ASN A C 1
ATOM 820 O O . ASN A 1 110 ? 9.024 10.979 -8.510 1.00 64.12 110 ASN A O 1
ATOM 824 N N . SER A 1 111 ? 7.513 11.879 -7.124 1.00 50.59 111 SER A N 1
ATOM 825 C CA . SER A 1 111 ? 8.445 12.237 -6.043 1.00 50.59 111 SER A CA 1
ATOM 826 C C . SER A 1 111 ? 8.465 11.217 -4.904 1.00 50.59 111 SER A C 1
ATOM 828 O O . SER A 1 111 ? 9.321 11.268 -4.014 1.00 50.59 111 SER A O 1
ATOM 830 N N . LEU A 1 112 ? 7.524 10.277 -4.936 1.00 52.97 112 LEU A N 1
ATOM 831 C CA . LEU A 1 112 ? 7.289 9.308 -3.883 1.00 52.97 112 LEU A CA 1
ATOM 832 C C . LEU A 1 112 ? 8.276 8.146 -4.019 1.00 52.97 112 LEU A C 1
ATOM 834 O O . LEU A 1 112 ? 7.946 7.072 -4.502 1.00 52.97 112 LEU A O 1
ATOM 838 N N . SER A 1 113 ? 9.516 8.380 -3.586 1.00 47.44 113 SER A N 1
ATOM 839 C CA . SER A 1 113 ? 10.539 7.334 -3.495 1.00 47.44 113 SER A CA 1
ATOM 840 C C . SER A 1 113 ? 10.086 6.212 -2.559 1.00 47.44 113 SER A C 1
ATOM 842 O O . SER A 1 113 ? 9.448 6.467 -1.533 1.00 47.44 113 SER A O 1
ATOM 844 N N . ALA A 1 114 ? 10.481 4.974 -2.867 1.00 48.50 114 ALA A N 1
ATOM 845 C CA . ALA A 1 114 ? 10.359 3.864 -1.930 1.00 48.50 114 ALA A CA 1
ATOM 846 C C . ALA A 1 114 ? 10.920 4.251 -0.542 1.00 48.50 114 ALA A C 1
ATOM 848 O O . ALA A 1 114 ? 11.947 4.940 -0.463 1.00 48.50 114 ALA A O 1
ATOM 849 N N . PRO A 1 115 ? 10.281 3.801 0.552 1.00 47.22 115 PRO A N 1
ATOM 850 C CA . PRO A 1 115 ? 10.777 3.978 1.902 1.00 47.22 115 PRO A CA 1
ATOM 851 C C . PRO A 1 115 ? 12.282 3.784 2.054 1.00 47.22 115 PRO A C 1
ATOM 853 O O . PRO A 1 115 ? 12.802 2.695 1.831 1.00 47.22 115 PRO A O 1
ATOM 856 N N . THR A 1 116 ? 13.001 4.812 2.510 1.00 40.22 116 THR A N 1
ATOM 857 C CA . THR A 1 116 ? 14.341 4.606 3.060 1.00 40.22 116 THR A CA 1
ATOM 858 C C . THR A 1 116 ? 14.167 3.911 4.404 1.00 40.22 116 THR A C 1
ATOM 860 O O . THR A 1 116 ? 13.931 4.573 5.415 1.00 40.22 116 THR A O 1
ATOM 863 N N . SER A 1 117 ? 14.222 2.580 4.437 1.00 42.00 117 SER A N 1
ATOM 864 C CA . SER A 1 117 ? 14.359 1.875 5.708 1.00 42.00 117 SER A CA 1
ATOM 865 C C . SER A 1 117 ? 15.810 2.076 6.171 1.00 42.00 117 SER A C 1
ATOM 867 O O . SER A 1 117 ? 16.743 1.361 5.801 1.00 42.00 117 SER A O 1
ATOM 869 N N . THR A 1 118 ? 16.047 3.181 6.880 1.00 33.97 118 THR A N 1
ATOM 870 C CA . THR A 1 118 ? 17.381 3.474 7.410 1.00 33.97 118 THR A CA 1
ATOM 871 C C . THR A 1 118 ? 17.716 2.597 8.607 1.00 33.97 118 THR A C 1
ATOM 873 O O . THR A 1 118 ? 18.895 2.367 8.819 1.00 33.97 118 THR A O 1
ATOM 876 N N . ASP A 1 119 ? 16.734 2.028 9.319 1.00 33.84 119 ASP A N 1
ATOM 877 C CA . ASP A 1 119 ? 16.987 1.292 10.567 1.00 33.84 119 ASP A CA 1
ATOM 878 C C . ASP A 1 119 ? 15.895 0.257 10.918 1.00 33.84 119 ASP A C 1
ATOM 880 O O . ASP A 1 119 ? 15.358 0.247 12.028 1.00 33.84 119 ASP A O 1
ATOM 884 N N . MET A 1 120 ? 15.555 -0.664 10.008 1.00 34.50 120 MET A N 1
ATOM 885 C CA . MET A 1 120 ? 14.891 -1.898 10.452 1.00 34.50 120 MET A CA 1
ATOM 886 C C . MET A 1 120 ? 15.944 -2.926 10.855 1.00 34.50 120 MET A C 1
ATOM 888 O O . MET A 1 120 ? 16.566 -3.582 10.022 1.00 34.50 120 MET A O 1
ATOM 892 N N . SER A 1 121 ? 16.128 -3.086 12.169 1.00 31.73 121 SER A N 1
ATOM 893 C CA . SER A 1 121 ? 16.752 -4.286 12.716 1.00 31.73 121 SER A CA 1
ATOM 894 C C . SER A 1 121 ? 16.023 -5.505 12.148 1.00 31.73 121 SER A C 1
ATOM 896 O O . SER A 1 121 ? 14.798 -5.582 12.234 1.00 31.73 121 SER A O 1
ATOM 898 N N . SER A 1 122 ? 16.785 -6.443 11.601 1.00 31.25 122 SER A N 1
ATOM 899 C CA . SER A 1 122 ? 16.415 -7.668 10.875 1.00 31.25 122 SER A CA 1
ATOM 900 C C . SER A 1 122 ? 15.506 -8.676 11.609 1.00 31.25 122 SER A C 1
ATOM 902 O O . SER A 1 122 ? 15.459 -9.847 11.243 1.00 31.25 122 SER A O 1
ATOM 904 N N . TYR A 1 123 ? 14.776 -8.257 12.643 1.00 29.28 123 TYR A N 1
ATOM 905 C CA . TYR A 1 123 ? 14.035 -9.127 13.552 1.00 29.28 123 TYR A CA 1
ATOM 906 C C . TYR A 1 123 ? 12.509 -9.122 13.390 1.00 29.28 123 TYR A C 1
ATOM 908 O O . TYR A 1 123 ? 11.879 -9.951 14.041 1.00 29.28 123 TYR A O 1
ATOM 916 N N . THR A 1 124 ? 11.900 -8.260 12.563 1.00 33.31 124 THR A N 1
ATOM 917 C CA . THR A 1 124 ? 10.421 -8.109 12.520 1.00 33.31 124 THR A CA 1
ATOM 918 C C . THR A 1 124 ? 9.776 -8.123 11.127 1.00 33.31 124 THR A C 1
ATOM 920 O O . THR A 1 124 ? 8.551 -8.195 11.033 1.00 33.31 124 THR A O 1
ATOM 923 N N . ALA A 1 125 ? 10.551 -8.113 10.040 1.00 34.25 125 ALA A N 1
ATOM 924 C CA . ALA A 1 125 ? 10.025 -8.138 8.673 1.00 34.25 125 ALA A CA 1
ATOM 925 C C . ALA A 1 125 ? 9.785 -9.584 8.198 1.00 34.25 125 ALA A C 1
ATOM 927 O O . ALA A 1 125 ? 10.576 -10.162 7.452 1.00 34.25 125 ALA A O 1
ATOM 928 N N . TYR A 1 126 ? 8.717 -10.198 8.702 1.00 38.47 126 TYR A N 1
ATOM 929 C CA . TYR A 1 126 ? 8.303 -11.551 8.336 1.00 38.47 126 TYR A CA 1
ATOM 930 C C . TYR A 1 126 ? 7.137 -11.500 7.328 1.00 38.47 126 TYR A C 1
ATOM 932 O O . TYR A 1 126 ? 6.129 -10.852 7.585 1.00 38.47 126 TYR A O 1
ATOM 940 N N . GLY A 1 127 ? 7.282 -12.184 6.184 1.00 35.66 127 GLY A N 1
ATOM 941 C CA . GLY A 1 127 ? 6.173 -12.610 5.308 1.00 35.66 127 GLY A CA 1
ATOM 942 C C . GLY A 1 127 ? 5.303 -11.514 4.682 1.00 35.66 127 GLY A C 1
ATOM 943 O O . GLY A 1 127 ? 4.092 -11.696 4.544 1.00 35.66 127 GLY A O 1
ATOM 944 N N . VAL A 1 128 ? 5.870 -10.367 4.322 1.00 36.59 128 VAL A N 1
ATOM 945 C CA . VAL A 1 128 ? 5.065 -9.177 4.056 1.00 36.59 128 VAL A CA 1
ATOM 946 C C . VAL A 1 128 ? 4.527 -9.155 2.616 1.00 36.59 128 VAL A C 1
ATOM 948 O O . VAL A 1 128 ? 5.182 -8.681 1.700 1.00 36.59 128 VAL A O 1
ATOM 951 N N . ASN A 1 129 ? 3.274 -9.578 2.422 1.00 39.41 129 ASN A N 1
ATOM 952 C CA . ASN A 1 129 ? 2.491 -9.254 1.212 1.00 39.41 129 ASN A CA 1
ATOM 953 C C . ASN A 1 129 ? 1.832 -7.853 1.279 1.00 39.41 129 ASN A C 1
ATOM 955 O O . ASN A 1 129 ? 1.011 -7.506 0.436 1.00 39.41 129 ASN A O 1
ATOM 959 N N . SER A 1 130 ? 2.176 -7.052 2.291 1.00 45.34 130 SER A N 1
ATOM 960 C CA . SER A 1 130 ? 1.784 -5.643 2.453 1.00 45.34 130 SER A CA 1
ATOM 961 C C . SER A 1 130 ? 3.004 -4.812 2.893 1.00 45.34 130 SER A C 1
ATOM 963 O O . SER A 1 130 ? 3.117 -4.461 4.071 1.00 45.34 130 SER A O 1
ATOM 965 N N . PRO A 1 131 ? 3.985 -4.574 1.995 1.00 46.69 131 PRO A N 1
ATOM 966 C CA . PRO A 1 131 ? 5.280 -3.962 2.330 1.00 46.69 131 PRO A CA 1
ATOM 967 C C . PRO A 1 131 ? 5.158 -2.656 3.131 1.00 46.69 131 PRO A C 1
ATOM 969 O O . PRO A 1 131 ? 6.028 -2.357 3.941 1.00 46.69 131 PRO A O 1
ATOM 972 N N . LEU A 1 132 ? 4.039 -1.938 3.009 1.00 49.75 132 LEU A N 1
ATOM 973 C CA . LEU A 1 132 ? 3.797 -0.682 3.709 1.00 49.75 132 LEU A CA 1
ATOM 974 C C . LEU A 1 132 ? 3.679 -0.776 5.227 1.00 49.75 132 LEU A C 1
ATOM 976 O O . LEU A 1 132 ? 4.301 0.022 5.929 1.00 49.75 132 LEU A O 1
ATOM 980 N N . ILE A 1 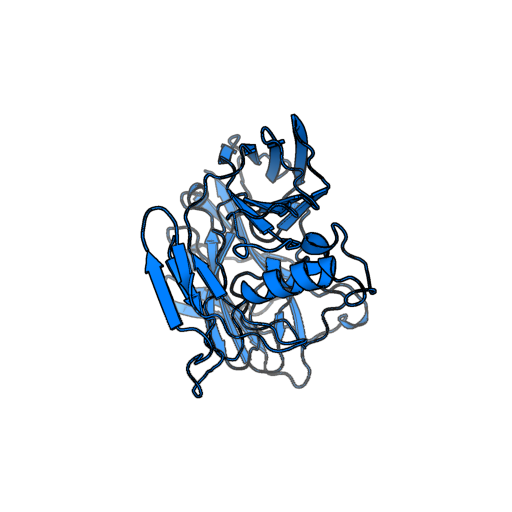133 ? 2.909 -1.735 5.747 1.00 50.91 133 ILE A N 1
ATOM 981 C CA . ILE A 1 133 ? 2.720 -1.871 7.201 1.00 50.91 133 ILE A CA 1
ATOM 982 C C . ILE A 1 133 ? 4.069 -2.225 7.854 1.00 50.91 133 ILE A C 1
ATOM 984 O O . ILE A 1 133 ? 4.406 -1.710 8.920 1.00 50.91 133 ILE A O 1
ATOM 988 N N . ALA A 1 134 ? 4.904 -3.001 7.156 1.00 49.91 134 ALA A N 1
ATOM 989 C CA . ALA A 1 134 ? 6.233 -3.365 7.629 1.00 49.91 134 ALA A CA 1
ATOM 990 C C . ALA A 1 134 ? 7.267 -2.231 7.535 1.00 49.91 134 ALA A C 1
ATOM 992 O O . ALA A 1 134 ? 8.132 -2.151 8.400 1.00 49.91 134 ALA A O 1
ATOM 993 N N . THR A 1 135 ? 7.204 -1.344 6.536 1.00 53.06 135 THR A N 1
ATOM 994 C CA . THR A 1 135 ? 8.211 -0.273 6.367 1.00 53.06 135 THR A CA 1
ATOM 995 C C . THR A 1 135 ? 7.846 1.052 7.039 1.00 53.06 135 THR A C 1
ATOM 997 O O . THR A 1 135 ? 8.690 1.946 7.117 1.00 53.06 135 THR A O 1
ATOM 1000 N N . ARG A 1 136 ? 6.589 1.217 7.478 1.00 64.12 136 ARG A N 1
ATOM 1001 C CA . ARG A 1 136 ? 6.041 2.491 7.987 1.00 64.12 136 ARG A CA 1
ATOM 1002 C C . ARG A 1 136 ? 5.277 2.369 9.307 1.00 64.12 136 ARG A C 1
ATOM 1004 O O . ARG A 1 136 ? 4.562 3.296 9.678 1.00 64.12 136 ARG A O 1
ATOM 1011 N N . TYR A 1 137 ? 5.439 1.266 10.045 1.00 69.62 137 TYR A N 1
ATOM 1012 C CA . TYR A 1 137 ? 4.771 1.069 11.341 1.00 69.62 137 TYR A CA 1
ATOM 1013 C C . TYR A 1 137 ? 4.994 2.246 12.296 1.00 69.62 137 TYR A C 1
ATOM 1015 O O . TYR A 1 137 ? 4.080 2.618 13.017 1.00 69.62 137 TYR A O 1
ATOM 1023 N N . GLU A 1 138 ? 6.176 2.862 12.272 1.00 69.88 138 GLU A N 1
ATOM 1024 C CA . GLU A 1 138 ? 6.507 4.004 13.129 1.00 69.88 138 GLU A CA 1
ATOM 1025 C C . GLU A 1 138 ? 5.645 5.218 12.806 1.00 69.88 138 GLU A C 1
ATOM 1027 O O . GLU A 1 138 ? 5.043 5.802 13.698 1.00 69.88 138 GLU A O 1
ATOM 1032 N N . GLU A 1 139 ? 5.505 5.548 11.528 1.00 73.19 139 GLU A N 1
ATOM 1033 C CA . GLU A 1 139 ? 4.689 6.679 11.091 1.00 73.19 139 GLU A CA 1
ATOM 1034 C C . GLU A 1 139 ? 3.208 6.444 11.407 1.00 73.19 139 GLU A C 1
ATOM 1036 O O . GLU A 1 139 ? 2.530 7.356 11.867 1.00 73.19 139 GLU A O 1
ATOM 1041 N N . ILE A 1 140 ? 2.723 5.206 11.274 1.00 78.75 140 ILE A N 1
ATOM 1042 C CA . ILE A 1 140 ? 1.341 4.849 11.628 1.00 78.75 140 ILE A CA 1
ATOM 1043 C C . ILE A 1 140 ? 1.13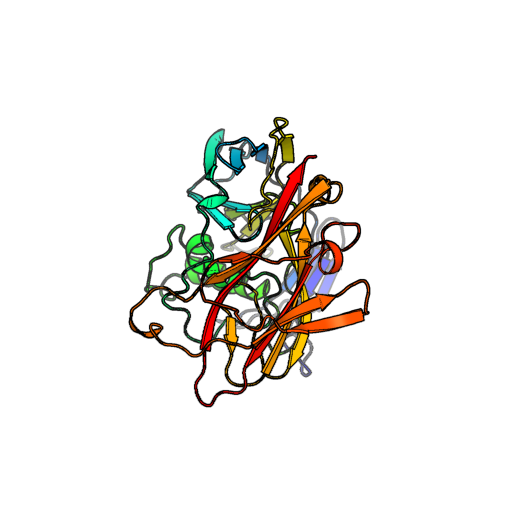1 4.888 13.149 1.00 78.75 140 ILE A C 1
ATOM 1045 O O . ILE A 1 140 ? 0.105 5.369 13.624 1.00 78.75 140 ILE A O 1
ATOM 1049 N N . ILE A 1 141 ? 2.074 4.373 13.941 1.00 78.06 141 ILE A N 1
ATOM 1050 C CA . ILE A 1 141 ? 1.934 4.266 15.401 1.00 78.06 141 ILE A CA 1
ATOM 1051 C C . ILE A 1 141 ? 2.151 5.622 16.076 1.00 78.06 141 ILE A C 1
ATOM 1053 O O . ILE A 1 141 ? 1.356 5.997 16.941 1.00 78.06 141 ILE A O 1
ATOM 1057 N N . TYR A 1 142 ? 3.195 6.351 15.681 1.00 74.56 142 TYR A N 1
ATOM 1058 C CA . TYR A 1 142 ? 3.680 7.572 16.331 1.00 74.56 142 TYR A CA 1
ATOM 1059 C C . TYR A 1 142 ? 3.283 8.859 15.606 1.00 74.56 142 TYR A C 1
ATOM 1061 O O . TYR A 1 142 ? 3.417 9.934 16.183 1.00 74.56 142 TYR A O 1
ATOM 1069 N N . GLY A 1 143 ? 2.834 8.783 14.351 1.00 68.62 143 GLY A N 1
ATOM 1070 C CA . GLY A 1 143 ? 2.620 9.961 13.506 1.00 68.62 143 GLY A CA 1
ATOM 1071 C C . GLY A 1 143 ? 3.919 10.574 12.966 1.00 68.62 143 GLY A C 1
ATOM 1072 O O . GLY A 1 143 ? 3.868 11.580 12.264 1.00 68.62 143 GLY A O 1
ATOM 1073 N N . THR A 1 144 ? 5.091 10.001 13.285 1.00 66.06 144 THR A N 1
ATOM 1074 C CA . THR A 1 144 ? 6.399 10.476 12.805 1.00 66.06 144 THR A CA 1
ATOM 1075 C C . THR A 1 144 ? 7.343 9.310 12.507 1.00 66.06 144 THR A C 1
ATOM 1077 O O . THR A 1 144 ? 7.234 8.242 13.106 1.00 66.06 144 THR A O 1
ATOM 1080 N N . ALA A 1 145 ? 8.295 9.530 11.598 1.00 59.88 145 ALA A N 1
ATOM 1081 C CA . ALA A 1 145 ? 9.290 8.535 11.190 1.00 59.88 145 ALA A CA 1
ATOM 1082 C C . ALA A 1 145 ? 10.463 8.374 12.179 1.00 59.88 145 ALA A C 1
ATOM 1084 O O . ALA A 1 145 ? 11.416 7.655 11.889 1.00 59.88 145 ALA A O 1
ATOM 1085 N N . SER A 1 146 ? 10.445 9.075 13.317 1.00 54.72 146 SER A N 1
ATOM 1086 C CA . SER A 1 146 ? 11.545 9.057 14.277 1.00 54.72 146 SER A CA 1
ATOM 1087 C C . SER A 1 146 ? 11.028 9.026 15.707 1.00 54.72 146 SER A C 1
ATOM 1089 O O . SER A 1 146 ? 10.731 10.077 16.269 1.00 54.72 146 SER A O 1
ATOM 1091 N N . ASP A 1 147 ? 11.019 7.850 16.335 1.00 52.97 147 ASP A N 1
ATOM 1092 C CA . ASP A 1 147 ? 11.343 7.811 17.759 1.00 52.97 147 ASP A CA 1
ATOM 1093 C C . ASP A 1 147 ? 11.877 6.448 18.221 1.00 52.97 147 ASP A C 1
ATOM 1095 O O . ASP A 1 147 ? 11.346 5.376 17.919 1.00 52.97 147 ASP A O 1
ATOM 1099 N N . TYR A 1 148 ? 12.972 6.504 18.973 1.00 50.91 148 TYR A N 1
ATOM 1100 C CA . TYR A 1 148 ? 13.725 5.354 19.486 1.00 50.91 148 TYR A CA 1
ATOM 1101 C C . TYR A 1 148 ? 13.235 4.923 20.889 1.00 50.91 148 TYR A C 1
ATOM 1103 O O . TYR A 1 148 ? 13.871 4.096 21.539 1.00 50.91 148 TYR A O 1
ATOM 1111 N N . GLY A 1 149 ? 12.097 5.452 21.362 1.00 53.53 149 GLY A N 1
ATOM 1112 C CA . GLY A 1 149 ? 11.488 5.183 22.680 1.00 53.53 149 GLY A CA 1
ATOM 1113 C C . GLY A 1 149 ? 10.447 4.052 22.703 1.00 53.53 149 GLY A C 1
ATOM 1114 O O . GLY A 1 149 ? 9.474 4.113 23.449 1.00 53.53 149 GLY A O 1
ATOM 1115 N N . ARG A 1 150 ? 10.616 3.038 21.846 1.00 56.56 150 ARG A N 1
ATOM 1116 C CA . ARG A 1 150 ? 9.540 2.184 21.297 1.00 56.56 150 ARG A CA 1
ATOM 1117 C C . ARG A 1 150 ? 8.771 1.276 22.270 1.00 56.56 150 ARG A C 1
ATOM 1119 O O . ARG A 1 150 ? 7.805 0.654 21.841 1.00 56.56 150 ARG A O 1
ATOM 1126 N N . PHE A 1 151 ? 9.152 1.190 23.545 1.00 57.75 151 PHE A N 1
ATOM 1127 C CA . PHE A 1 151 ? 8.615 0.174 24.466 1.00 57.75 151 PHE A CA 1
ATOM 1128 C C . PHE A 1 151 ? 8.229 0.683 25.861 1.00 57.75 151 PHE A C 1
ATOM 1130 O O . PHE A 1 151 ? 7.829 -0.124 26.699 1.00 57.75 151 PHE A O 1
ATOM 1137 N N . ASP A 1 152 ? 8.314 1.990 26.115 1.00 63.75 152 ASP A N 1
ATOM 1138 C CA . ASP A 1 152 ? 8.126 2.521 27.474 1.00 63.75 152 ASP A CA 1
ATOM 1139 C C . ASP A 1 152 ? 6.684 2.987 27.762 1.00 63.75 152 ASP A C 1
ATOM 1141 O O . ASP A 1 152 ? 6.334 3.219 28.919 1.00 63.75 152 ASP A O 1
ATOM 1145 N N . ASP A 1 153 ? 5.831 3.089 26.736 1.00 78.12 153 ASP A N 1
ATOM 1146 C CA . ASP A 1 153 ? 4.430 3.509 26.853 1.00 78.12 153 ASP A CA 1
ATOM 1147 C C . ASP A 1 153 ? 3.450 2.376 26.496 1.00 78.12 153 ASP A C 1
ATOM 1149 O O . ASP A 1 153 ? 3.560 1.718 25.456 1.00 78.12 153 ASP A O 1
ATOM 1153 N N . ALA A 1 154 ? 2.454 2.163 27.361 1.00 77.94 154 ALA A N 1
ATOM 1154 C CA . ALA A 1 154 ? 1.472 1.089 27.223 1.00 77.94 154 ALA A CA 1
ATOM 1155 C C . ALA A 1 154 ? 0.567 1.263 25.989 1.00 77.94 154 ALA A C 1
ATOM 1157 O O . ALA A 1 154 ? 0.194 0.269 25.356 1.00 77.94 154 ALA A O 1
ATOM 1158 N N . ASN A 1 155 ? 0.249 2.506 25.606 1.00 81.19 155 ASN A N 1
ATOM 1159 C CA . ASN A 1 155 ? -0.582 2.776 24.429 1.00 81.19 155 ASN A CA 1
ATOM 1160 C C . ASN A 1 155 ? 0.179 2.446 23.147 1.00 81.19 155 ASN A C 1
ATOM 1162 O O . ASN A 1 155 ? -0.307 1.702 22.296 1.00 81.19 155 ASN A O 1
ATOM 1166 N N . THR A 1 156 ? 1.414 2.929 23.048 1.00 80.00 156 THR A N 1
ATOM 1167 C CA . THR A 1 156 ? 2.341 2.600 21.963 1.00 80.00 156 THR A CA 1
ATOM 1168 C C . THR A 1 156 ? 2.511 1.093 21.798 1.00 80.00 156 THR A C 1
ATOM 1170 O O . THR A 1 156 ? 2.394 0.570 20.688 1.00 80.00 156 THR A O 1
ATOM 1173 N N . GLN A 1 157 ? 2.746 0.381 22.903 1.00 79.44 157 GLN A N 1
ATOM 1174 C CA . GLN A 1 157 ? 2.918 -1.066 22.870 1.00 79.44 157 GLN A CA 1
ATOM 1175 C C . GLN A 1 157 ? 1.651 -1.769 22.372 1.00 79.44 157 GLN A C 1
ATOM 1177 O O . GLN A 1 157 ? 1.742 -2.696 21.570 1.00 79.44 157 GLN A O 1
ATOM 1182 N N . SER A 1 158 ? 0.470 -1.313 22.793 1.00 84.00 158 SER A N 1
ATOM 1183 C CA . SER A 1 158 ? -0.810 -1.872 22.342 1.00 84.00 158 SER A CA 1
ATOM 1184 C C . SER A 1 158 ? -1.014 -1.678 20.836 1.00 84.00 158 SER A C 1
ATOM 1186 O O . SER A 1 158 ? -1.360 -2.631 20.135 1.00 84.00 158 SER A O 1
ATOM 1188 N N . ARG A 1 159 ? -0.706 -0.484 20.310 1.00 86.88 159 ARG A N 1
ATOM 1189 C CA . ARG A 1 159 ? -0.733 -0.201 18.864 1.00 86.88 159 ARG A CA 1
ATOM 1190 C C . ARG A 1 159 ? 0.247 -1.089 18.096 1.00 86.88 159 ARG A C 1
ATOM 1192 O O . ARG A 1 159 ? -0.120 -1.684 17.086 1.00 86.88 159 ARG A O 1
ATOM 1199 N N . TYR A 1 160 ? 1.469 -1.238 18.604 1.00 79.44 160 TYR A N 1
ATOM 1200 C CA . TYR A 1 160 ? 2.490 -2.096 18.005 1.00 79.44 160 TYR A CA 1
ATOM 1201 C C . TYR A 1 160 ? 2.071 -3.574 17.961 1.00 79.44 160 TYR A C 1
ATOM 1203 O O . TYR A 1 160 ? 2.223 -4.231 16.931 1.00 79.44 160 TYR A O 1
ATOM 1211 N N . GLN A 1 161 ? 1.500 -4.106 19.046 1.00 78.44 161 GLN A N 1
ATOM 1212 C CA . GLN A 1 161 ? 0.999 -5.485 19.082 1.00 78.44 161 GLN A CA 1
ATOM 1213 C C . GLN A 1 161 ? -0.183 -5.691 18.125 1.00 78.44 161 GLN A C 1
ATOM 1215 O O . GLN A 1 161 ? -0.225 -6.705 17.427 1.00 78.44 161 GLN A O 1
ATOM 1220 N N . LEU A 1 162 ? -1.104 -4.721 18.027 1.00 83.06 162 LEU A N 1
ATOM 1221 C CA . LEU A 1 162 ? -2.208 -4.804 17.070 1.00 83.06 162 LEU A CA 1
ATOM 1222 C C . LEU A 1 162 ? -1.695 -4.789 15.623 1.00 83.06 162 LEU A C 1
ATOM 1224 O O . LEU A 1 162 ? -2.119 -5.623 14.831 1.00 83.06 162 LEU A O 1
ATOM 1228 N N . MET A 1 163 ? -0.733 -3.925 15.291 1.00 79.44 163 MET A N 1
ATOM 1229 C CA . MET A 1 163 ? -0.110 -3.892 13.959 1.00 79.44 163 MET A CA 1
ATOM 1230 C C . MET A 1 163 ? 0.584 -5.208 13.610 1.00 79.44 163 MET A C 1
ATOM 1232 O O . MET A 1 163 ? 0.365 -5.747 12.528 1.00 79.44 163 MET A O 1
ATOM 1236 N N . GLN A 1 164 ? 1.360 -5.777 14.539 1.00 74.06 164 GLN A N 1
ATOM 1237 C CA . GLN A 1 164 ? 1.998 -7.080 14.329 1.00 74.06 164 GLN A CA 1
ATOM 1238 C C . GLN A 1 164 ? 0.984 -8.198 14.061 1.00 74.06 164 GLN A C 1
ATOM 1240 O O . GLN A 1 164 ? 1.288 -9.120 13.308 1.00 74.06 164 GLN A O 1
ATOM 1245 N N . SER A 1 165 ? -0.222 -8.121 14.635 1.00 75.00 165 SER A N 1
ATOM 1246 C CA . SER A 1 165 ? -1.274 -9.113 14.379 1.00 75.00 165 SER A CA 1
ATOM 1247 C C . SER A 1 165 ? -1.803 -9.091 12.938 1.00 75.00 165 SER A C 1
ATOM 1249 O O . SER A 1 165 ? -2.365 -10.085 12.486 1.00 75.00 165 SER A O 1
ATOM 1251 N N . LEU A 1 166 ? -1.589 -7.994 12.201 1.00 75.31 166 LEU A N 1
ATOM 1252 C CA . LEU A 1 166 ? -1.967 -7.868 10.790 1.00 75.31 166 LEU A CA 1
ATOM 1253 C C . LEU A 1 166 ? -0.926 -8.485 9.840 1.00 75.31 166 LEU A C 1
ATOM 1255 O O . LEU A 1 166 ? -1.172 -8.577 8.635 1.00 75.31 166 LEU A O 1
ATOM 1259 N N . HIS A 1 167 ? 0.243 -8.877 10.355 1.00 67.75 167 HIS A N 1
ATOM 1260 C CA . HIS A 1 167 ? 1.336 -9.444 9.569 1.00 67.75 167 HIS A CA 1
ATOM 1261 C C . HIS A 1 167 ? 1.226 -10.969 9.467 1.00 67.75 167 HIS A C 1
ATOM 1263 O O . HIS A 1 167 ? 0.806 -11.651 10.403 1.00 67.75 167 HIS A O 1
ATOM 1269 N N . ALA A 1 168 ? 1.694 -11.528 8.349 1.00 59.50 168 ALA A N 1
ATOM 1270 C CA . ALA A 1 168 ? 1.965 -12.959 8.283 1.00 59.50 168 ALA A CA 1
ATOM 1271 C C . ALA A 1 168 ? 3.219 -13.268 9.115 1.00 59.50 168 ALA A C 1
ATOM 1273 O O . ALA A 1 168 ? 4.258 -12.633 8.953 1.00 59.50 168 ALA A O 1
ATOM 1274 N N . ASN A 1 169 ? 3.144 -14.249 10.010 1.00 55.06 169 ASN A N 1
ATOM 1275 C CA . ASN A 1 169 ? 4.282 -14.648 10.837 1.00 55.06 169 ASN A CA 1
ATOM 1276 C C . ASN A 1 169 ? 5.017 -15.853 10.207 1.00 55.06 169 ASN A C 1
ATOM 1278 O O . ASN A 1 169 ? 4.438 -16.605 9.424 1.00 55.06 169 ASN A O 1
ATOM 1282 N N . ILE A 1 170 ? 6.275 -16.101 10.594 1.00 47.72 170 ILE A N 1
ATOM 1283 C CA . ILE A 1 170 ? 7.077 -17.278 10.181 1.00 47.72 170 ILE A CA 1
ATOM 1284 C C . ILE A 1 170 ? 6.438 -18.616 10.543 1.00 47.72 170 ILE A C 1
ATOM 1286 O O . ILE A 1 170 ? 6.805 -19.651 9.992 1.00 47.72 170 ILE A O 1
ATOM 1290 N N . TYR A 1 171 ? 5.485 -18.598 11.470 1.00 51.66 171 TYR A N 1
ATOM 1291 C CA . TYR A 1 171 ? 4.735 -19.770 11.901 1.00 51.66 171 TYR A CA 1
ATOM 1292 C C . TYR A 1 171 ? 3.422 -19.967 11.119 1.00 51.66 171 TYR A C 1
ATOM 1294 O O . TYR A 1 171 ? 2.658 -20.876 11.433 1.00 51.66 171 TYR A O 1
ATOM 1302 N N . GLY A 1 172 ? 3.168 -19.154 10.087 1.00 47.38 172 GLY A N 1
ATOM 1303 C CA . GLY A 1 172 ? 1.941 -19.156 9.290 1.00 47.38 172 GLY A CA 1
ATOM 1304 C C . GLY A 1 172 ? 0.997 -17.998 9.634 1.00 47.38 172 GLY A C 1
ATOM 1305 O O . GLY A 1 172 ? 1.149 -17.330 10.656 1.00 47.38 172 GLY A O 1
ATOM 1306 N N . GLY A 1 173 ? 0.027 -17.757 8.749 1.00 55.69 173 GLY A N 1
ATOM 1307 C CA . GLY A 1 173 ? -0.941 -16.657 8.822 1.00 55.69 173 GLY A CA 1
ATOM 1308 C C . GLY A 1 173 ? -1.070 -15.937 7.478 1.00 55.69 173 GLY A C 1
ATOM 1309 O O . GLY A 1 173 ? -0.104 -15.867 6.721 1.00 55.69 173 GLY A O 1
ATOM 1310 N N . GLU A 1 174 ? -2.261 -15.428 7.163 1.00 59.69 174 GLU A N 1
ATOM 1311 C CA . GLU A 1 174 ? -2.447 -14.523 6.026 1.00 59.69 174 GLU A CA 1
ATOM 1312 C C . GLU A 1 174 ? -2.290 -13.084 6.513 1.00 59.69 174 GLU A C 1
ATOM 1314 O O . GLU A 1 174 ? -2.952 -12.673 7.465 1.00 59.69 174 GLU A O 1
ATOM 1319 N N . ALA A 1 175 ? -1.405 -12.323 5.868 1.00 65.00 175 ALA A N 1
ATOM 1320 C CA . ALA A 1 175 ? -1.307 -10.891 6.111 1.00 65.00 175 ALA A CA 1
ATOM 1321 C C . ALA A 1 175 ? -2.593 -10.196 5.650 1.00 65.00 175 ALA A C 1
ATOM 1323 O O . ALA A 1 175 ? -3.191 -10.593 4.641 1.00 65.00 175 ALA A O 1
ATOM 1324 N N . VAL A 1 176 ? -2.979 -9.122 6.338 1.00 68.06 176 VAL A N 1
ATOM 1325 C CA . VAL A 1 176 ? -4.055 -8.253 5.855 1.00 68.06 176 VAL A CA 1
ATOM 1326 C C . VAL A 1 176 ? -3.633 -7.645 4.521 1.00 68.06 176 VAL A C 1
ATOM 1328 O O . VAL A 1 176 ? -2.593 -6.992 4.411 1.00 68.06 176 VAL A O 1
ATOM 1331 N N . LYS A 1 177 ? -4.452 -7.883 3.495 1.00 69.38 177 LYS A N 1
ATOM 1332 C CA . LYS A 1 177 ? -4.273 -7.316 2.161 1.00 69.38 177 LYS A CA 1
ATOM 1333 C C . LYS A 1 177 ? -5.151 -6.085 2.039 1.00 69.38 177 LYS A C 1
ATOM 1335 O O . LYS A 1 177 ? -6.373 -6.195 2.096 1.00 69.38 177 LYS A O 1
ATOM 1340 N N . ILE A 1 178 ? -4.520 -4.936 1.856 1.00 70.56 178 ILE A N 1
ATOM 1341 C CA . ILE A 1 178 ? -5.218 -3.716 1.462 1.00 70.56 178 ILE A CA 1
ATOM 1342 C C . ILE A 1 178 ? -5.194 -3.691 -0.067 1.00 70.56 178 ILE A C 1
ATOM 1344 O O . ILE A 1 178 ? -4.117 -3.892 -0.639 1.00 70.56 178 ILE A O 1
ATOM 1348 N N . PRO A 1 179 ? -6.344 -3.534 -0.744 1.00 72.69 179 PRO A N 1
ATOM 1349 C CA . PRO A 1 179 ? -6.365 -3.497 -2.199 1.00 72.69 179 PRO A CA 1
ATOM 1350 C C . PRO A 1 179 ? -5.450 -2.385 -2.727 1.00 72.69 179 PRO A C 1
ATOM 1352 O O . PRO A 1 179 ? -5.557 -1.234 -2.308 1.00 72.69 179 PRO A O 1
ATOM 1355 N N . GLN A 1 180 ? -4.545 -2.725 -3.645 1.00 70.75 180 GLN A N 1
ATOM 1356 C CA . GLN A 1 180 ? -3.525 -1.792 -4.141 1.00 70.75 180 GLN A CA 1
ATOM 1357 C C . GLN A 1 180 ? -4.130 -0.647 -4.973 1.00 70.75 180 GLN A C 1
ATOM 1359 O O . GLN A 1 180 ? -3.551 0.429 -5.003 1.00 70.75 180 GLN A O 1
ATOM 1364 N N . GLU A 1 181 ? -5.322 -0.841 -5.553 1.00 77.44 181 GLU A N 1
ATOM 1365 C CA . GLU A 1 181 ? -6.080 0.168 -6.321 1.00 77.44 181 GLU A CA 1
ATOM 1366 C C . GLU A 1 181 ? -7.011 1.037 -5.450 1.00 77.44 181 GLU A C 1
ATOM 1368 O O . GLU A 1 181 ? -8.007 1.572 -5.936 1.00 77.44 181 GLU A O 1
ATOM 1373 N N . THR A 1 182 ? -6.738 1.150 -4.146 1.00 83.00 182 THR A N 1
ATOM 1374 C CA . THR A 1 182 ? -7.573 1.933 -3.220 1.00 83.00 182 THR A CA 1
ATOM 1375 C C . THR A 1 182 ? -6.777 3.001 -2.488 1.00 83.00 182 THR A C 1
ATOM 1377 O O . THR A 1 182 ? -5.571 2.878 -2.264 1.00 83.00 182 THR A O 1
ATOM 1380 N N . VAL A 1 183 ? -7.486 4.051 -2.077 1.00 87.75 183 VAL A N 1
ATOM 1381 C CA . VAL A 1 183 ? -7.006 5.001 -1.077 1.00 87.75 183 VAL A CA 1
ATOM 1382 C C . VAL A 1 183 ? -7.670 4.673 0.245 1.00 87.75 183 VAL A C 1
ATOM 1384 O O . VAL A 1 183 ? -8.894 4.697 0.351 1.00 87.75 183 VAL A O 1
ATOM 1387 N N . THR A 1 184 ? -6.866 4.379 1.261 1.00 90.00 184 THR A N 1
ATOM 1388 C CA . THR A 1 184 ? -7.358 3.975 2.580 1.00 90.00 184 THR A CA 1
ATOM 1389 C C . THR A 1 184 ? -6.911 4.972 3.639 1.00 90.00 184 THR A C 1
ATOM 1391 O O . THR A 1 184 ? -5.719 5.190 3.826 1.00 90.00 184 THR A O 1
ATOM 1394 N N . LEU A 1 185 ? -7.852 5.554 4.378 1.00 92.69 185 LEU A N 1
ATOM 1395 C CA . LEU A 1 185 ? -7.563 6.245 5.628 1.00 92.69 185 LEU A CA 1
ATOM 1396 C C . LEU A 1 185 ? -7.243 5.211 6.712 1.00 92.69 185 LEU A C 1
ATOM 1398 O O . LEU A 1 185 ? -8.028 4.295 6.961 1.00 92.69 185 LEU A O 1
ATOM 1402 N N . ILE A 1 186 ? -6.113 5.391 7.384 1.00 91.94 186 ILE A N 1
ATOM 1403 C CA . ILE A 1 186 ? -5.694 4.601 8.540 1.00 91.94 186 ILE A CA 1
ATOM 1404 C C . ILE A 1 186 ? -5.601 5.528 9.740 1.00 91.94 186 ILE A C 1
ATOM 1406 O O . ILE A 1 186 ? -5.077 6.632 9.618 1.00 91.94 186 ILE A O 1
ATOM 1410 N N . GLY A 1 187 ? -6.073 5.089 10.901 1.00 92.69 187 GLY A N 1
ATOM 1411 C CA . GLY A 1 187 ? -5.927 5.864 12.128 1.00 92.69 187 GLY A CA 1
ATOM 1412 C C . GLY A 1 187 ? -6.368 5.114 13.373 1.00 92.69 187 GLY A C 1
ATOM 1413 O O . GLY A 1 187 ? -6.974 4.041 13.300 1.00 92.69 187 GLY A O 1
ATOM 1414 N N . TRP A 1 188 ? -6.050 5.694 14.523 1.00 94.19 188 TRP A N 1
ATOM 1415 C CA . TRP A 1 188 ? -6.266 5.087 15.830 1.00 94.19 188 TRP A CA 1
ATOM 1416 C C . TRP A 1 188 ? -7.379 5.781 16.597 1.00 94.19 188 TRP A C 1
ATOM 1418 O O . TRP A 1 188 ? -7.593 6.979 16.456 1.00 94.19 188 TRP A O 1
ATOM 1428 N N . THR A 1 189 ? -8.056 5.036 17.463 1.00 94.50 189 THR A N 1
ATOM 1429 C CA . THR A 1 189 ? -8.902 5.612 18.513 1.00 94.50 189 THR A CA 1
ATOM 1430 C C . THR A 1 189 ? -8.742 4.808 19.799 1.00 94.50 189 THR A C 1
ATOM 1432 O O . THR A 1 189 ? -8.366 3.632 19.776 1.00 94.50 189 THR A O 1
ATOM 1435 N N . THR A 1 190 ? -9.067 5.427 20.928 1.00 92.12 190 THR A N 1
ATOM 1436 C CA . THR A 1 190 ? -9.126 4.768 22.242 1.00 92.12 190 THR A CA 1
ATOM 1437 C C . THR A 1 190 ? -10.538 4.306 22.604 1.00 92.12 190 THR A C 1
ATOM 1439 O O . THR A 1 190 ? -10.767 3.798 23.701 1.00 92.12 190 THR A O 1
ATOM 1442 N N . GLN A 1 191 ? -11.500 4.456 21.686 1.00 91.00 191 GLN A N 1
ATOM 1443 C CA . GLN A 1 191 ? -12.889 4.074 21.910 1.00 91.00 191 GLN A CA 1
ATOM 1444 C C . GLN A 1 191 ? -13.129 2.615 21.487 1.00 91.00 191 GLN A C 1
ATOM 1446 O O . GLN A 1 191 ? -12.849 2.251 20.335 1.00 91.00 191 GLN A O 1
ATOM 1451 N N . PRO A 1 192 ? -13.660 1.758 22.380 1.00 89.81 192 PRO A N 1
ATOM 1452 C CA . PRO A 1 192 ? -14.002 0.388 22.025 1.00 89.81 192 PRO A CA 1
ATOM 1453 C C . PRO A 1 192 ? -15.150 0.355 21.011 1.00 89.81 192 PRO A C 1
ATOM 1455 O O . PRO A 1 192 ? -16.088 1.143 21.085 1.00 89.81 192 PRO A O 1
ATOM 1458 N N . GLN A 1 193 ? -15.087 -0.597 20.079 1.00 87.44 193 GLN A N 1
ATOM 1459 C CA . GLN A 1 193 ? -16.146 -0.838 19.085 1.00 87.44 193 GLN A CA 1
ATOM 1460 C C . GLN A 1 193 ? -17.250 -1.764 19.586 1.00 87.44 193 GLN A C 1
ATOM 1462 O O . GLN A 1 193 ? -18.322 -1.857 18.996 1.00 87.44 193 GLN A O 1
ATOM 1467 N N . VAL A 1 194 ? -16.982 -2.476 20.674 1.00 87.31 194 VAL A N 1
ATOM 1468 C CA . VAL A 1 194 ? -17.931 -3.374 21.317 1.00 87.31 194 VAL A CA 1
ATOM 1469 C C . VAL A 1 194 ? -17.985 -2.982 22.779 1.00 87.31 194 VAL A C 1
ATOM 1471 O O . VAL A 1 194 ? -16.946 -2.854 23.424 1.00 87.31 194 VAL A O 1
ATOM 1474 N N . GLU A 1 195 ? -19.191 -2.787 23.299 1.00 86.94 195 GLU A N 1
ATOM 1475 C CA . GLU A 1 195 ? -19.387 -2.591 24.728 1.00 86.94 195 GLU A CA 1
ATOM 1476 C C . GLU A 1 195 ? -19.097 -3.910 25.450 1.00 86.94 195 GLU A C 1
ATOM 1478 O O . GLU A 1 195 ? -19.693 -4.949 25.158 1.00 86.94 195 GLU A O 1
ATOM 1483 N N . VAL A 1 196 ? -18.130 -3.877 26.363 1.00 86.50 196 VAL A N 1
ATOM 1484 C CA . VAL A 1 196 ? -17.708 -5.031 27.157 1.00 86.50 196 VAL A CA 1
ATOM 1485 C C . VAL A 1 196 ? -17.677 -4.611 28.614 1.00 86.50 196 VAL A C 1
ATOM 1487 O O . VAL A 1 196 ? -17.206 -3.525 28.945 1.00 86.50 196 VAL A O 1
ATOM 1490 N N . GLY A 1 197 ? -18.164 -5.482 29.489 1.00 86.75 197 GLY A N 1
ATOM 1491 C CA . GLY A 1 197 ? -18.222 -5.216 30.918 1.00 86.75 197 GLY A CA 1
ATOM 1492 C C . GLY A 1 197 ? -18.143 -6.496 31.733 1.00 86.75 197 GLY A C 1
ATOM 1493 O O . GLY A 1 197 ? -18.361 -7.598 31.224 1.00 86.75 197 GLY A O 1
ATOM 1494 N N . ILE A 1 198 ? -17.823 -6.335 33.013 1.00 86.25 198 ILE A N 1
ATOM 1495 C CA . ILE A 1 198 ? -17.862 -7.409 34.003 1.00 86.25 198 ILE A CA 1
ATOM 1496 C C . ILE A 1 198 ? -19.093 -7.178 34.870 1.00 86.25 198 ILE A C 1
ATOM 1498 O O . ILE A 1 198 ? -19.257 -6.105 35.449 1.00 86.25 198 ILE A O 1
ATOM 1502 N N . ASP A 1 199 ? -19.957 -8.186 34.968 1.00 79.75 199 ASP A N 1
ATOM 1503 C CA . ASP A 1 199 ? -21.184 -8.062 35.747 1.00 79.75 199 ASP A CA 1
ATOM 1504 C C . ASP A 1 199 ? -20.889 -7.785 37.238 1.00 79.75 199 ASP A C 1
ATOM 1506 O O . ASP A 1 199 ? -19.972 -8.352 37.844 1.00 79.75 199 ASP A O 1
ATOM 1510 N N . ALA A 1 200 ? -21.693 -6.898 37.825 1.00 64.25 200 ALA A N 1
ATOM 1511 C CA . ALA A 1 200 ? -21.713 -6.533 39.241 1.00 64.25 200 ALA A CA 1
ATOM 1512 C C . ALA A 1 200 ? -20.416 -5.951 39.857 1.00 64.25 200 ALA A C 1
ATOM 1514 O O . ALA A 1 200 ? -20.269 -5.978 41.086 1.00 64.25 200 ALA A O 1
ATOM 1515 N N . ARG A 1 201 ? -19.481 -5.400 39.066 1.00 74.19 201 ARG A N 1
ATOM 1516 C CA . ARG A 1 201 ? -18.267 -4.731 39.584 1.00 74.19 201 ARG A CA 1
ATOM 1517 C C . ARG A 1 201 ? -17.932 -3.456 38.818 1.00 74.19 201 ARG A C 1
ATOM 1519 O O . ARG A 1 201 ? -18.202 -3.353 37.630 1.00 74.19 201 ARG A O 1
ATOM 1526 N N . GLU A 1 202 ? -17.301 -2.505 39.504 1.00 78.94 202 GLU A N 1
ATOM 1527 C CA . GLU A 1 202 ? -16.597 -1.423 38.816 1.00 78.94 202 GLU A CA 1
ATOM 1528 C C . GLU A 1 202 ? -15.435 -2.030 38.020 1.00 78.94 202 GLU A C 1
ATOM 1530 O O . GLU A 1 202 ? -14.634 -2.799 38.560 1.00 78.94 202 GLU A O 1
ATOM 1535 N N . SER A 1 203 ? -15.370 -1.709 36.732 1.00 84.06 203 SER A N 1
ATOM 1536 C CA . SER A 1 203 ? -14.315 -2.146 35.823 1.00 84.06 203 SER A CA 1
ATOM 1537 C C . SER A 1 203 ? -13.783 -0.957 35.040 1.00 84.06 203 SER A C 1
ATOM 1539 O O . SER A 1 203 ? -14.550 -0.085 34.634 1.00 84.06 203 SER A O 1
ATOM 1541 N N . GLU A 1 204 ? -12.480 -0.956 34.788 1.00 86.06 204 GLU A N 1
ATOM 1542 C CA . GLU A 1 204 ? -11.847 -0.037 33.849 1.00 86.06 204 GLU A CA 1
ATOM 1543 C C . GLU A 1 204 ? -11.755 -0.715 32.480 1.00 86.06 204 GLU A C 1
ATOM 1545 O O . GLU A 1 204 ? -11.325 -1.866 32.382 1.00 86.06 204 GLU A O 1
ATOM 1550 N N . VAL A 1 205 ? -12.174 -0.008 31.431 1.00 86.81 205 VAL A N 1
ATOM 1551 C CA . VAL A 1 205 ? -12.048 -0.466 30.045 1.00 86.81 205 VAL A CA 1
ATOM 1552 C C . VAL A 1 205 ? -10.994 0.394 29.366 1.00 86.81 205 VAL A C 1
ATOM 1554 O O . VAL A 1 205 ? -11.155 1.607 29.257 1.00 86.81 205 VAL A O 1
ATOM 1557 N N . GLN A 1 206 ? -9.927 -0.246 28.898 1.00 87.69 206 GLN A N 1
ATOM 1558 C CA . GLN A 1 206 ? -8.923 0.363 28.032 1.00 87.69 206 GLN A CA 1
ATOM 1559 C C . GLN A 1 206 ? -9.047 -0.267 26.649 1.00 87.69 206 GLN A C 1
ATOM 1561 O O . GLN A 1 206 ? -9.129 -1.491 26.531 1.00 87.69 206 GLN A O 1
ATOM 1566 N N . ALA A 1 207 ? -9.084 0.560 25.607 1.00 89.75 207 ALA A N 1
ATOM 1567 C CA . ALA A 1 207 ? -9.219 0.093 24.237 1.00 89.75 207 ALA A CA 1
ATOM 1568 C C . ALA A 1 207 ? -8.188 0.751 23.321 1.00 89.75 207 ALA A C 1
ATOM 1570 O O . ALA A 1 207 ? -7.769 1.890 23.511 1.00 89.75 207 ALA A O 1
ATOM 1571 N N . THR A 1 208 ? -7.778 -0.002 22.308 1.00 91.94 208 THR A N 1
ATOM 1572 C CA . THR A 1 208 ? -6.965 0.470 21.192 1.00 91.94 208 THR A CA 1
ATOM 1573 C C . THR A 1 208 ? -7.615 -0.068 19.932 1.00 91.94 208 THR A C 1
ATOM 1575 O O . THR A 1 208 ? -7.631 -1.277 19.705 1.00 91.94 208 THR A O 1
ATOM 1578 N N . THR A 1 209 ? -8.179 0.831 19.139 1.00 92.75 209 THR A N 1
ATOM 1579 C CA . THR A 1 209 ? -8.895 0.501 17.909 1.00 92.75 209 THR A CA 1
ATOM 1580 C C . THR A 1 209 ? -8.122 1.080 16.734 1.00 92.75 209 THR A C 1
ATOM 1582 O O . THR A 1 209 ? -7.776 2.261 16.748 1.00 92.75 209 THR A O 1
ATOM 1585 N N . LEU A 1 210 ? -7.872 0.258 15.719 1.00 91.81 210 LEU A N 1
ATOM 1586 C CA . LEU A 1 210 ? -7.279 0.660 14.447 1.00 91.81 210 LEU A CA 1
ATOM 1587 C C . LEU A 1 210 ? -8.340 0.587 13.354 1.00 91.81 210 LEU A C 1
ATOM 1589 O O . LEU A 1 210 ? -9.013 -0.435 13.216 1.00 91.81 210 LEU A O 1
ATOM 1593 N N . TYR A 1 211 ? -8.457 1.653 12.573 1.00 91.94 211 TYR A N 1
ATOM 1594 C CA . TYR A 1 211 ? -9.346 1.715 11.423 1.00 91.94 211 TYR A CA 1
ATOM 1595 C C . TYR A 1 211 ? -8.578 1.628 10.111 1.00 91.94 211 TYR A C 1
ATOM 1597 O O . TYR A 1 211 ? -7.505 2.208 9.977 1.00 91.94 211 TYR A O 1
ATOM 1605 N N . PHE A 1 212 ? -9.194 0.951 9.143 1.00 91.06 212 PHE A N 1
ATOM 1606 C CA . PHE A 1 212 ? -8.874 1.013 7.721 1.00 91.06 212 PHE A CA 1
ATOM 1607 C C . PHE A 1 212 ? -10.169 1.377 6.999 1.00 91.06 212 PHE A C 1
ATOM 1609 O O . PHE A 1 212 ? -11.114 0.587 6.996 1.00 91.06 212 PHE A O 1
ATOM 1616 N N . ILE A 1 213 ? -10.242 2.589 6.460 1.00 92.06 213 ILE A N 1
ATOM 1617 C CA . ILE A 1 213 ? -11.442 3.131 5.821 1.00 92.06 213 ILE A CA 1
ATOM 1618 C C . ILE A 1 213 ? -11.105 3.447 4.369 1.00 92.06 213 ILE A C 1
ATOM 1620 O O . ILE A 1 213 ? -10.349 4.375 4.093 1.00 92.06 213 ILE A O 1
ATOM 1624 N N . GLU A 1 214 ? -11.658 2.669 3.443 1.00 91.75 214 GLU A N 1
ATOM 1625 C CA . GLU A 1 214 ? -11.557 2.954 2.012 1.00 91.75 214 GLU A CA 1
ATOM 1626 C C . GLU A 1 214 ? -12.312 4.250 1.695 1.00 91.75 214 GLU A C 1
ATOM 1628 O O . GLU A 1 214 ? -13.487 4.403 2.042 1.00 91.75 214 GLU A O 1
ATOM 1633 N N . LEU A 1 215 ? -11.628 5.199 1.061 1.00 91.56 215 LEU A N 1
ATOM 1634 C CA . LEU A 1 215 ? -12.218 6.463 0.645 1.00 91.56 215 LEU A CA 1
ATOM 1635 C C . LEU A 1 215 ? -12.746 6.351 -0.791 1.00 91.56 215 LEU A C 1
ATOM 1637 O O . LEU A 1 215 ? -12.074 5.762 -1.642 1.00 91.56 215 LEU A O 1
ATOM 1641 N N . PRO A 1 216 ? -13.909 6.955 -1.101 1.00 86.38 216 PRO A N 1
ATOM 1642 C CA . PRO A 1 216 ? -14.406 7.035 -2.467 1.00 86.38 216 PRO A CA 1
ATOM 1643 C C . PRO A 1 216 ? -13.370 7.648 -3.415 1.00 86.38 216 PRO A C 1
ATOM 1645 O O . PRO A 1 216 ? -12.874 8.756 -3.190 1.00 86.38 216 PRO A O 1
ATOM 1648 N N . PHE A 1 217 ? -13.069 6.921 -4.491 1.00 82.25 217 PHE A N 1
ATOM 1649 C CA . PHE A 1 217 ? -12.037 7.285 -5.452 1.00 82.25 217 PHE A CA 1
ATOM 1650 C C . PHE A 1 217 ? -12.640 7.800 -6.758 1.00 82.25 217 PHE A C 1
ATOM 1652 O O . PHE A 1 217 ? -13.209 7.031 -7.533 1.00 82.25 217 PHE A O 1
ATOM 1659 N N . ASN A 1 218 ? -12.493 9.101 -7.013 1.00 76.00 218 ASN A N 1
ATOM 1660 C CA . ASN A 1 218 ? -12.804 9.716 -8.296 1.00 76.00 218 ASN A CA 1
ATOM 1661 C C . ASN A 1 218 ? -11.505 9.876 -9.097 1.00 76.00 218 ASN A C 1
ATOM 1663 O O . ASN A 1 218 ? -10.509 10.418 -8.622 1.00 76.00 218 ASN A O 1
ATOM 1667 N N . GLN A 1 219 ? -11.508 9.415 -10.342 1.00 71.81 219 GLN A N 1
ATOM 1668 C CA . GLN A 1 219 ? -10.363 9.563 -11.237 1.00 71.81 219 GLN A CA 1
ATOM 1669 C C . GLN A 1 219 ? -10.676 10.655 -12.254 1.00 71.81 219 GLN A C 1
ATOM 1671 O O . GLN A 1 219 ? -11.688 10.577 -12.951 1.00 71.81 219 GLN A O 1
ATOM 1676 N N . SER A 1 220 ? -9.817 11.670 -12.332 1.00 71.12 220 SER A N 1
ATOM 1677 C CA . SER A 1 220 ? -9.895 12.713 -13.352 1.00 71.12 220 SER A CA 1
ATOM 1678 C C . SER A 1 220 ? -8.617 12.681 -14.168 1.00 71.12 220 SER A C 1
ATOM 1680 O O . SER A 1 220 ? -7.638 13.355 -13.859 1.00 71.12 220 SER A O 1
ATOM 1682 N N . ILE A 1 221 ? -8.639 11.879 -15.222 1.00 72.44 221 ILE A N 1
ATOM 1683 C CA . ILE A 1 221 ? -7.543 11.814 -16.178 1.00 72.44 221 ILE A CA 1
ATOM 1684 C C . ILE A 1 221 ? -7.784 12.929 -17.192 1.00 72.44 221 ILE A C 1
ATOM 1686 O O . ILE A 1 221 ? -8.720 12.858 -17.992 1.00 72.44 221 ILE A O 1
ATOM 1690 N N . GLU A 1 222 ? -6.979 13.986 -17.125 1.00 67.88 222 GLU A N 1
ATOM 1691 C CA . GLU A 1 222 ? -6.927 14.951 -18.215 1.00 67.88 222 GLU A CA 1
ATOM 1692 C C . GLU A 1 222 ? -6.131 14.289 -19.340 1.00 67.88 222 GLU A C 1
ATOM 1694 O O . GLU A 1 222 ? -5.070 13.727 -19.093 1.00 67.88 222 GLU A O 1
ATOM 1699 N N . ALA A 1 223 ? -6.689 14.251 -20.553 1.00 59.16 223 ALA A N 1
ATOM 1700 C CA . ALA A 1 223 ? -6.089 13.549 -21.684 1.00 59.16 223 ALA A CA 1
ATOM 1701 C C . ALA A 1 223 ? -4.732 14.177 -22.048 1.00 59.16 223 ALA A C 1
ATOM 1703 O O . ALA A 1 223 ? -4.661 15.100 -22.862 1.00 59.16 223 ALA A O 1
ATOM 1704 N N . ALA A 1 224 ? -3.675 13.686 -21.410 1.00 60.78 224 ALA A N 1
ATOM 1705 C CA . ALA A 1 224 ? -2.295 13.990 -21.718 1.00 60.78 224 ALA A CA 1
ATOM 1706 C C . ALA A 1 224 ? -1.815 13.000 -22.778 1.00 60.78 224 ALA A C 1
ATOM 1708 O O . ALA A 1 224 ? -2.051 11.797 -22.670 1.00 60.78 224 ALA A O 1
ATOM 1709 N N . ALA A 1 225 ? -1.161 13.522 -23.812 1.00 68.31 225 ALA A N 1
ATOM 1710 C CA . ALA A 1 225 ? -0.391 12.683 -24.714 1.00 68.31 225 ALA A CA 1
ATOM 1711 C C . ALA A 1 225 ? 0.899 12.270 -23.990 1.00 68.31 225 ALA A C 1
ATOM 1713 O O . ALA A 1 225 ? 1.568 13.133 -23.418 1.00 68.31 225 ALA A O 1
ATOM 1714 N N . ASN A 1 226 ? 1.300 11.004 -24.082 1.00 77.88 226 ASN A N 1
ATOM 1715 C CA . ASN A 1 226 ? 2.457 10.421 -23.391 1.00 77.88 226 ASN A CA 1
ATOM 1716 C C . ASN A 1 226 ? 2.289 10.354 -21.858 1.00 77.88 226 ASN A C 1
ATOM 1718 O O . ASN A 1 226 ? 3.123 10.844 -21.089 1.00 77.88 226 ASN A O 1
ATOM 1722 N N . LEU A 1 227 ? 1.207 9.722 -21.406 1.00 86.62 227 LEU A N 1
ATOM 1723 C CA . LEU A 1 227 ? 1.011 9.344 -20.010 1.00 86.62 227 LEU A CA 1
ATOM 1724 C C . LEU A 1 227 ? 2.185 8.481 -19.522 1.00 86.62 227 LEU A C 1
ATOM 1726 O O . LEU A 1 227 ? 2.643 7.586 -20.228 1.00 86.62 227 LEU A O 1
ATOM 1730 N N . THR A 1 228 ? 2.634 8.710 -18.289 1.00 87.00 228 THR A N 1
ATOM 1731 C CA . THR A 1 228 ? 3.594 7.838 -17.599 1.00 87.00 228 THR A CA 1
ATOM 1732 C C . THR A 1 228 ? 2.900 7.127 -16.440 1.00 87.00 228 THR A C 1
ATOM 1734 O O . THR A 1 228 ? 2.288 7.779 -15.595 1.00 87.00 228 THR A O 1
ATOM 1737 N N . ILE A 1 229 ? 2.994 5.794 -16.374 1.00 87.44 229 ILE A N 1
ATOM 1738 C CA . ILE A 1 229 ? 2.473 5.026 -15.232 1.00 87.44 229 ILE A CA 1
ATOM 1739 C C . ILE A 1 229 ? 3.517 5.004 -14.109 1.00 87.44 229 ILE A C 1
ATOM 1741 O O . ILE A 1 229 ? 4.454 4.200 -14.124 1.00 87.44 229 ILE A O 1
ATOM 1745 N N . ASP A 1 230 ? 3.324 5.881 -13.123 1.00 77.81 230 ASP A N 1
ATOM 1746 C CA . ASP A 1 230 ? 4.171 6.000 -11.932 1.00 77.81 230 ASP A CA 1
ATOM 1747 C C . ASP A 1 230 ? 4.048 4.796 -10.975 1.00 77.81 230 ASP A C 1
ATOM 1749 O O . ASP A 1 230 ? 3.040 4.093 -10.957 1.00 77.81 230 ASP A O 1
ATOM 1753 N N . GLN A 1 231 ? 5.044 4.613 -10.097 1.00 74.69 231 GLN A N 1
ATOM 1754 C CA . GLN A 1 231 ? 5.141 3.541 -9.085 1.00 74.69 231 GLN A CA 1
ATOM 1755 C C . GLN A 1 231 ? 3.842 3.258 -8.316 1.00 74.69 231 GLN A C 1
ATOM 1757 O O . GLN A 1 231 ? 3.495 2.104 -8.073 1.00 74.69 231 GLN A O 1
ATOM 1762 N N . GLY A 1 232 ? 3.135 4.312 -7.896 1.00 76.12 232 GLY A N 1
ATOM 1763 C CA . GLY A 1 232 ? 1.908 4.190 -7.103 1.00 76.12 232 GLY A CA 1
ATOM 1764 C C . GLY A 1 232 ? 0.714 3.620 -7.873 1.00 76.12 232 GLY A C 1
ATOM 1765 O O . GLY A 1 232 ? -0.274 3.252 -7.250 1.00 76.12 232 GLY A O 1
ATOM 1766 N N . LEU A 1 233 ? 0.813 3.539 -9.203 1.00 85.06 233 LEU A N 1
ATOM 1767 C CA . LEU A 1 233 ? -0.243 3.104 -10.122 1.00 85.06 233 LEU A CA 1
ATOM 1768 C C . LEU A 1 233 ? -0.029 1.664 -10.622 1.00 85.06 233 LEU A C 1
ATOM 1770 O O . LEU A 1 233 ? -0.668 1.217 -11.579 1.00 85.06 233 LEU A O 1
ATOM 1774 N N . TRP A 1 234 ? 0.866 0.933 -9.955 1.00 85.44 234 TRP A N 1
ATOM 1775 C CA . TRP A 1 234 ? 1.135 -0.478 -10.186 1.00 85.44 234 TRP A CA 1
ATOM 1776 C C . TRP A 1 234 ? 0.659 -1.320 -9.012 1.00 85.44 234 TRP A C 1
ATOM 1778 O O . TRP A 1 234 ? 0.853 -0.980 -7.846 1.00 85.44 234 TRP A O 1
ATOM 1788 N N . SER A 1 235 ? 0.099 -2.472 -9.347 1.00 85.88 235 SER A N 1
ATOM 1789 C CA . SER A 1 235 ? 0.012 -3.609 -8.446 1.00 85.88 235 SER A CA 1
ATOM 1790 C C . SER A 1 235 ? 1.182 -4.560 -8.698 1.00 85.88 235 SER A C 1
ATOM 1792 O O . SER A 1 235 ? 1.633 -4.671 -9.840 1.00 85.88 235 SER A O 1
ATOM 1794 N N . PHE A 1 236 ? 1.665 -5.283 -7.682 1.00 85.81 236 PHE A N 1
ATOM 1795 C CA . PHE A 1 236 ? 2.647 -6.354 -7.894 1.00 85.81 236 PHE A CA 1
ATOM 1796 C C . PHE A 1 236 ? 2.302 -7.651 -7.161 1.00 85.81 236 PHE A C 1
ATOM 1798 O O . PHE A 1 236 ? 1.785 -7.643 -6.044 1.00 85.81 236 PHE A O 1
ATOM 1805 N N . ASP A 1 237 ? 2.697 -8.759 -7.783 1.00 86.19 237 ASP A N 1
ATOM 1806 C CA . ASP A 1 237 ? 2.708 -10.100 -7.210 1.00 86.19 237 ASP A CA 1
ATOM 1807 C C . ASP A 1 237 ? 4.118 -10.694 -7.266 1.00 86.19 237 ASP A C 1
ATOM 1809 O O . ASP A 1 237 ? 4.850 -10.522 -8.242 1.00 86.19 237 ASP A O 1
ATOM 1813 N N . ILE A 1 238 ? 4.474 -11.484 -6.256 1.00 87.94 238 ILE A N 1
ATOM 1814 C CA . ILE A 1 238 ? 5.653 -12.353 -6.312 1.00 87.94 238 ILE A CA 1
ATOM 1815 C C . ILE A 1 238 ? 5.217 -13.676 -6.932 1.00 87.94 238 ILE A C 1
ATOM 1817 O O . ILE A 1 238 ? 4.371 -14.379 -6.374 1.00 87.94 238 ILE A O 1
ATOM 1821 N N . ARG A 1 239 ? 5.767 -14.010 -8.101 1.00 91.12 239 ARG A N 1
ATOM 1822 C CA . ARG A 1 239 ? 5.388 -15.227 -8.834 1.00 91.12 239 ARG A CA 1
ATOM 1823 C C . ARG A 1 239 ? 6.163 -16.444 -8.364 1.00 91.12 239 ARG A C 1
ATOM 1825 O O . ARG A 1 239 ? 5.568 -17.505 -8.195 1.00 91.12 239 ARG A O 1
ATOM 1832 N N . ASP A 1 240 ? 7.458 -16.274 -8.129 1.00 90.44 240 ASP A N 1
ATOM 1833 C CA . ASP A 1 240 ? 8.327 -17.320 -7.605 1.00 90.44 240 ASP A CA 1
ATOM 1834 C C . ASP A 1 240 ? 9.603 -16.700 -7.007 1.00 90.44 240 ASP A C 1
ATOM 1836 O O . ASP A 1 240 ? 9.966 -15.557 -7.309 1.00 90.44 240 ASP A O 1
ATOM 1840 N N . SER A 1 241 ? 10.274 -17.428 -6.118 1.00 91.44 241 SER A N 1
ATOM 1841 C CA . SER A 1 241 ? 11.539 -16.995 -5.524 1.00 91.44 241 SER A CA 1
ATOM 1842 C C . SER A 1 241 ? 12.342 -18.165 -4.959 1.00 91.44 241 SER A C 1
ATOM 1844 O O . SER A 1 241 ? 11.804 -19.192 -4.547 1.00 91.44 241 SER A O 1
ATOM 1846 N N . SER A 1 242 ? 13.660 -17.997 -4.885 1.00 90.94 242 SER A N 1
ATOM 1847 C CA . SER A 1 242 ? 14.563 -18.967 -4.272 1.00 90.94 242 SER A CA 1
ATOM 1848 C C . SER A 1 242 ? 15.699 -18.264 -3.549 1.00 90.94 242 SER A C 1
ATOM 1850 O O . SER A 1 242 ? 16.338 -17.386 -4.118 1.00 90.94 242 SER A O 1
ATOM 1852 N N . GLY A 1 243 ? 15.970 -18.658 -2.303 1.00 84.69 243 GLY A N 1
ATOM 1853 C CA . GLY A 1 243 ? 17.072 -18.096 -1.511 1.00 84.69 243 GLY A CA 1
ATOM 1854 C C . GLY A 1 243 ? 16.862 -16.646 -1.061 1.00 84.69 243 GLY A C 1
ATOM 1855 O O . GLY A 1 243 ? 17.784 -16.046 -0.515 1.00 84.69 243 GLY A O 1
ATOM 1856 N N . ILE A 1 244 ? 15.664 -16.092 -1.270 1.00 82.06 244 ILE A N 1
ATOM 1857 C CA . ILE A 1 244 ? 15.306 -14.726 -0.888 1.00 82.06 244 ILE A CA 1
ATOM 1858 C C . ILE A 1 244 ? 14.401 -14.765 0.331 1.00 82.06 244 ILE A C 1
ATOM 1860 O O . ILE A 1 244 ? 13.400 -15.481 0.373 1.00 82.06 244 ILE A O 1
ATOM 1864 N N . TYR A 1 245 ? 14.781 -13.985 1.332 1.00 69.00 245 TYR A N 1
ATOM 1865 C CA . TYR A 1 245 ? 14.024 -13.825 2.555 1.00 69.00 245 TYR A CA 1
ATOM 1866 C C . TYR A 1 245 ? 13.213 -12.529 2.484 1.00 69.00 245 TYR A C 1
ATOM 1868 O O . TYR A 1 245 ? 13.769 -11.482 2.175 1.00 69.00 245 TYR A O 1
ATOM 1876 N N . ASN A 1 246 ? 11.910 -12.613 2.766 1.00 69.19 246 ASN A N 1
ATOM 1877 C CA . ASN A 1 246 ? 10.962 -11.492 2.738 1.00 69.19 246 ASN A CA 1
ATOM 1878 C C . ASN A 1 246 ? 11.022 -10.621 1.461 1.00 69.19 246 ASN A C 1
ATOM 1880 O O . ASN A 1 246 ? 11.393 -9.448 1.509 1.00 69.19 246 ASN A O 1
ATOM 1884 N N . PRO A 1 247 ? 10.683 -11.201 0.307 1.00 76.00 247 PRO A N 1
ATOM 1885 C CA . PRO A 1 247 ? 10.764 -10.495 -0.958 1.00 76.00 247 PRO A CA 1
ATOM 1886 C C . PRO A 1 247 ? 9.845 -9.272 -1.072 1.00 76.00 247 PRO A C 1
ATOM 1888 O O . PRO A 1 247 ? 8.676 -9.324 -0.710 1.00 76.00 247 PRO A O 1
ATOM 1891 N N . SER A 1 248 ? 10.365 -8.200 -1.665 1.00 80.81 248 SER A N 1
ATOM 1892 C CA . SER A 1 248 ? 9.628 -6.987 -2.027 1.00 80.81 248 SER A CA 1
ATOM 1893 C C . SER A 1 248 ? 10.355 -6.307 -3.193 1.00 80.81 248 SER A C 1
ATOM 1895 O O . SER A 1 248 ? 11.584 -6.360 -3.223 1.00 80.81 248 SER A O 1
ATOM 1897 N N . PRO A 1 249 ? 9.664 -5.669 -4.153 1.00 83.00 249 PRO A N 1
ATOM 1898 C CA . PRO A 1 249 ? 10.322 -4.835 -5.160 1.00 83.00 249 PRO A CA 1
ATOM 1899 C C . PRO A 1 249 ? 10.869 -3.529 -4.562 1.00 83.00 249 PRO A C 1
ATOM 1901 O O . PRO A 1 249 ? 11.626 -2.816 -5.217 1.00 83.00 249 PRO A O 1
ATOM 1904 N N . PHE A 1 250 ? 10.519 -3.235 -3.307 1.00 79.56 250 PHE A N 1
ATOM 1905 C CA . PHE A 1 250 ? 11.019 -2.112 -2.527 1.00 79.56 250 PHE A CA 1
ATOM 1906 C C . PHE A 1 250 ? 11.838 -2.641 -1.356 1.00 79.56 250 PHE A C 1
ATOM 1908 O O . PHE A 1 250 ? 11.318 -3.385 -0.526 1.00 79.56 250 PHE A O 1
ATOM 1915 N N . ASP A 1 251 ? 13.098 -2.233 -1.292 1.00 77.19 251 ASP A N 1
ATOM 1916 C CA . ASP A 1 251 ? 14.056 -2.604 -0.255 1.00 77.19 251 ASP A CA 1
ATOM 1917 C C . ASP A 1 251 ? 14.371 -4.110 -0.175 1.00 77.19 251 ASP A C 1
ATOM 1919 O O . ASP A 1 251 ? 14.242 -4.764 0.858 1.00 77.19 251 ASP A O 1
ATOM 1923 N N . LEU A 1 252 ? 14.795 -4.670 -1.306 1.00 83.25 252 LEU A N 1
ATOM 1924 C CA . LEU A 1 252 ? 15.162 -6.070 -1.458 1.00 83.25 252 LEU A CA 1
ATOM 1925 C C . LEU A 1 252 ? 16.614 -6.319 -1.040 1.00 83.25 252 LEU A C 1
ATOM 1927 O O . LEU A 1 252 ? 17.540 -5.823 -1.680 1.00 83.25 252 LEU A O 1
ATOM 1931 N N . GLU A 1 253 ? 16.830 -7.167 -0.039 1.00 84.38 253 GLU A N 1
ATOM 1932 C CA . GLU A 1 253 ? 18.153 -7.711 0.282 1.00 84.38 253 GLU A CA 1
ATOM 1933 C C . GLU A 1 253 ? 18.326 -9.109 -0.334 1.00 84.38 253 GLU A C 1
ATOM 1935 O O . GLU A 1 253 ? 17.478 -9.989 -0.182 1.00 84.38 253 GLU A O 1
ATOM 1940 N N . MET A 1 254 ? 19.440 -9.338 -1.035 1.00 87.25 254 MET A N 1
ATOM 1941 C CA . MET A 1 254 ? 19.749 -10.622 -1.672 1.00 87.25 254 MET A CA 1
ATOM 1942 C C . MET A 1 254 ? 21.188 -11.033 -1.368 1.00 87.25 254 MET A C 1
ATOM 1944 O O . MET A 1 254 ? 22.102 -10.235 -1.520 1.00 87.25 254 MET A O 1
ATOM 1948 N N . SER A 1 255 ? 21.415 -12.293 -0.993 1.00 87.75 255 SER A N 1
ATOM 1949 C CA . SER A 1 255 ? 22.772 -12.858 -0.871 1.00 87.75 255 SER A CA 1
ATOM 1950 C C . SER A 1 255 ? 23.081 -13.839 -1.996 1.00 87.75 255 SER A C 1
ATOM 1952 O O . SER A 1 255 ? 24.024 -13.649 -2.750 1.00 87.75 255 SER A O 1
ATOM 1954 N N . ASN A 1 256 ? 22.270 -14.884 -2.141 1.00 90.94 256 ASN A N 1
ATOM 1955 C CA . ASN A 1 256 ? 22.323 -15.790 -3.282 1.00 90.94 256 ASN A CA 1
ATOM 1956 C C . ASN A 1 256 ? 20.909 -16.288 -3.547 1.00 90.94 256 ASN A C 1
ATOM 1958 O O . ASN A 1 256 ? 20.265 -16.807 -2.634 1.00 90.94 256 ASN A O 1
ATOM 1962 N N . GLY A 1 257 ? 20.425 -16.109 -4.768 1.00 94.25 257 GLY A N 1
ATOM 1963 C CA . GLY A 1 257 ? 19.061 -16.466 -5.099 1.00 94.25 257 GLY A CA 1
ATOM 1964 C C . GLY A 1 257 ? 18.495 -15.676 -6.259 1.00 94.25 257 GLY A C 1
ATOM 1965 O O . GLY A 1 257 ? 19.204 -14.972 -6.983 1.00 94.25 257 GLY A O 1
ATOM 1966 N N . TRP A 1 258 ? 17.189 -15.808 -6.429 1.00 95.62 258 TRP A N 1
ATOM 1967 C CA . TRP A 1 258 ? 16.439 -15.094 -7.445 1.00 95.62 258 TRP A CA 1
ATOM 1968 C C . TRP A 1 258 ? 14.992 -14.876 -7.018 1.00 95.62 258 TRP A C 1
ATOM 1970 O O . TRP A 1 258 ? 14.469 -15.580 -6.153 1.00 95.62 258 TRP A O 1
ATOM 1980 N N . ILE A 1 259 ? 14.354 -13.896 -7.641 1.00 94.50 259 ILE A N 1
ATOM 1981 C CA . ILE A 1 259 ? 12.948 -13.570 -7.448 1.00 94.50 259 ILE A CA 1
ATOM 1982 C C . ILE A 1 259 ? 12.312 -13.087 -8.744 1.00 94.50 259 ILE A C 1
ATOM 1984 O O . ILE A 1 259 ? 12.968 -12.411 -9.533 1.00 94.50 259 ILE A O 1
ATOM 1988 N N . GLU A 1 260 ? 11.037 -13.416 -8.928 1.00 96.25 260 GLU A N 1
ATOM 1989 C CA . GLU A 1 260 ? 10.166 -12.931 -9.990 1.00 96.25 260 GLU A CA 1
ATOM 1990 C C . GLU A 1 260 ? 9.042 -12.057 -9.443 1.00 96.25 260 GLU A C 1
ATOM 1992 O O . GLU A 1 260 ? 8.215 -12.507 -8.644 1.00 96.25 260 GLU A O 1
ATOM 1997 N N . PHE A 1 261 ? 8.975 -10.835 -9.952 1.00 94.81 261 PHE A N 1
ATOM 1998 C CA . PHE A 1 261 ? 7.862 -9.922 -9.752 1.00 94.81 261 PHE A CA 1
ATOM 1999 C C . PHE A 1 261 ? 7.015 -9.863 -11.023 1.00 94.81 261 PHE A C 1
ATOM 2001 O O . PHE A 1 261 ? 7.554 -9.797 -12.129 1.00 94.81 261 PHE A O 1
ATOM 2008 N N . GLU A 1 262 ? 5.696 -9.859 -10.872 1.00 95.25 262 GLU A N 1
ATOM 2009 C CA . GLU A 1 262 ? 4.763 -9.450 -11.918 1.00 95.25 262 GLU A CA 1
ATOM 2010 C C . GLU A 1 262 ? 4.110 -8.143 -11.506 1.00 95.25 262 GLU A C 1
ATOM 2012 O O . GLU A 1 262 ? 3.400 -8.098 -10.506 1.00 95.25 262 GLU A O 1
ATOM 2017 N N . PHE A 1 263 ? 4.343 -7.103 -12.294 1.00 94.31 263 PHE A N 1
ATOM 2018 C CA . PHE A 1 263 ? 3.733 -5.796 -12.132 1.00 94.31 263 PHE A CA 1
ATOM 2019 C C . PHE A 1 263 ? 2.548 -5.694 -13.085 1.00 94.31 263 PHE A C 1
ATOM 2021 O O . PHE A 1 263 ? 2.682 -6.012 -14.265 1.00 94.31 263 PHE A O 1
ATOM 2028 N N . THR A 1 264 ? 1.397 -5.265 -12.582 1.00 94.00 264 THR A N 1
ATOM 2029 C CA . THR A 1 264 ? 0.177 -5.046 -13.367 1.00 94.00 264 THR A CA 1
ATOM 2030 C C . THR A 1 264 ? -0.300 -3.622 -13.127 1.00 94.00 264 THR A C 1
ATOM 2032 O O . THR A 1 264 ? -0.481 -3.254 -11.963 1.00 94.00 264 THR A O 1
ATOM 2035 N N . PRO A 1 265 ? -0.479 -2.805 -14.174 1.00 92.06 265 PRO A N 1
ATOM 2036 C CA . PRO A 1 265 ? -0.965 -1.453 -13.982 1.00 92.06 265 PRO A CA 1
ATOM 2037 C C . PRO A 1 265 ? -2.418 -1.509 -13.504 1.00 92.06 265 PRO A C 1
ATOM 2039 O O . PRO A 1 265 ? -3.129 -2.498 -13.733 1.00 92.06 265 PRO A O 1
ATOM 2042 N N . TRP A 1 266 ? -2.865 -0.456 -12.825 1.00 88.81 266 TRP A N 1
ATOM 2043 C CA . TRP A 1 266 ? -4.252 -0.392 -12.371 1.00 88.81 266 TRP A CA 1
ATOM 2044 C C . TRP A 1 266 ? -5.228 -0.577 -13.521 1.00 88.81 266 TRP A C 1
ATOM 2046 O O . TRP A 1 266 ? -4.940 -0.194 -14.655 1.00 88.81 266 TRP A O 1
ATOM 2056 N N . SER A 1 267 ? -6.400 -1.126 -13.210 1.00 88.44 267 SER A N 1
ATOM 2057 C CA . SER A 1 267 ? -7.454 -1.420 -14.185 1.00 88.44 267 SER A CA 1
ATOM 2058 C C . SER A 1 267 ? -7.727 -0.288 -15.191 1.00 88.44 267 SER A C 1
ATOM 2060 O O . SER A 1 267 ? -7.878 -0.566 -16.381 1.00 88.44 267 SER A O 1
ATOM 2062 N N . THR A 1 268 ? -7.699 0.978 -14.762 1.00 86.06 268 THR A N 1
ATOM 2063 C CA . THR A 1 268 ? -7.873 2.150 -15.641 1.00 86.06 268 THR A CA 1
ATOM 2064 C C . THR A 1 268 ? -6.789 2.298 -16.717 1.00 86.06 268 THR A C 1
ATOM 2066 O O . THR A 1 268 ? -7.075 2.812 -17.792 1.00 86.06 268 THR A O 1
ATOM 2069 N N . PHE A 1 269 ? -5.560 1.842 -16.463 1.00 89.06 269 PHE A N 1
ATOM 2070 C CA . PHE A 1 269 ? -4.424 1.955 -17.387 1.00 89.06 269 PHE A CA 1
ATOM 2071 C C . PHE A 1 269 ? -4.155 0.676 -18.187 1.00 89.06 269 PHE A C 1
ATOM 2073 O O . PHE A 1 269 ? -3.243 0.644 -19.006 1.00 89.06 269 PHE A O 1
ATOM 2080 N N . GLN A 1 270 ? -4.943 -0.386 -17.998 1.00 92.19 270 GLN A N 1
ATOM 2081 C CA . GLN A 1 270 ? -4.754 -1.639 -18.745 1.00 92.19 270 GLN A CA 1
ATOM 2082 C C . GLN A 1 270 ? -5.110 -1.513 -20.234 1.00 92.19 270 GLN A C 1
ATOM 2084 O O . GLN A 1 270 ? -4.769 -2.396 -21.017 1.00 92.19 270 GLN A O 1
ATOM 2089 N N . SER A 1 271 ? -5.798 -0.435 -20.628 1.00 89.44 271 SER A N 1
ATOM 2090 C CA . SER A 1 271 ? -6.093 -0.097 -22.025 1.00 89.44 271 SER A CA 1
ATOM 2091 C C . SER A 1 271 ? -5.120 0.907 -22.645 1.00 89.44 271 SER A C 1
ATOM 2093 O O . SER A 1 271 ? -5.387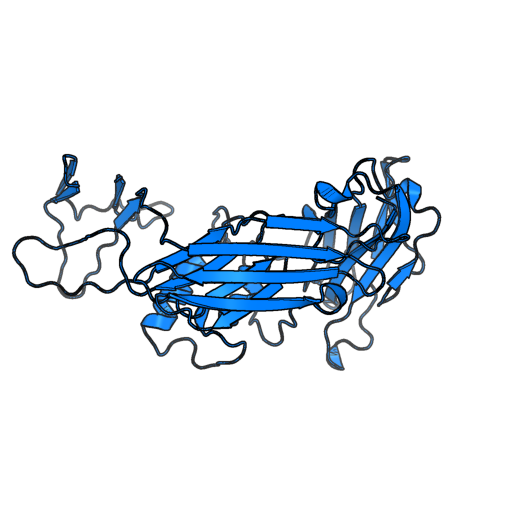 1.349 -23.758 1.00 89.44 271 SER A O 1
ATOM 2095 N N . LEU A 1 272 ? -4.045 1.284 -21.943 1.00 91.12 272 LEU A N 1
ATOM 2096 C CA . LEU A 1 272 ? -3.030 2.204 -22.455 1.00 91.12 272 LEU A CA 1
ATOM 2097 C C . LEU A 1 272 ? -2.432 1.658 -23.763 1.00 91.12 272 LEU A C 1
ATOM 2099 O O . LEU A 1 272 ? -1.990 0.507 -23.812 1.00 91.12 272 LEU A O 1
ATOM 2103 N N . ASP A 1 273 ? -2.398 2.483 -24.807 1.00 93.12 273 ASP A N 1
ATOM 2104 C CA . ASP A 1 273 ? -1.624 2.223 -26.019 1.00 93.12 273 ASP A CA 1
ATOM 2105 C C . ASP A 1 273 ? -0.153 2.505 -25.711 1.00 93.12 273 ASP A C 1
ATOM 2107 O O . ASP A 1 273 ? 0.301 3.649 -25.735 1.00 93.12 273 ASP A O 1
ATOM 2111 N N . VAL A 1 274 ? 0.557 1.458 -25.294 1.00 94.56 274 VAL A N 1
ATOM 2112 C CA . VAL A 1 274 ? 1.935 1.550 -24.808 1.00 94.56 274 VAL A CA 1
ATOM 2113 C C . VAL A 1 274 ? 2.876 1.904 -25.955 1.00 94.56 274 VAL A C 1
ATOM 2115 O O . VAL A 1 274 ? 2.925 1.180 -26.947 1.00 94.56 274 VAL A O 1
ATOM 2118 N N . ASP A 1 275 ? 3.680 2.951 -25.779 1.00 95.00 275 ASP A N 1
ATOM 2119 C CA . ASP A 1 275 ? 4.697 3.397 -26.739 1.00 95.00 275 ASP A CA 1
ATOM 2120 C C . ASP A 1 275 ? 6.144 3.214 -26.232 1.00 95.00 275 ASP A C 1
ATOM 2122 O O . ASP A 1 275 ? 7.110 3.402 -26.985 1.00 95.00 275 ASP A O 1
ATOM 2126 N N . GLY A 1 276 ? 6.312 2.797 -24.971 1.00 95.19 276 GLY A N 1
ATOM 2127 C CA . GLY A 1 276 ? 7.616 2.517 -24.383 1.00 95.19 276 GLY A CA 1
ATOM 2128 C C . GLY A 1 276 ? 7.576 1.817 -23.025 1.00 95.19 276 GLY A C 1
ATOM 2129 O O . GLY A 1 276 ? 6.587 1.860 -22.292 1.00 95.19 276 GLY A O 1
ATOM 2130 N N . LEU A 1 277 ? 8.714 1.215 -22.667 1.00 96.25 277 LEU A N 1
ATOM 2131 C CA . LEU A 1 277 ? 8.975 0.598 -21.367 1.00 96.25 277 LEU A CA 1
ATOM 2132 C C . LEU A 1 277 ? 10.377 0.975 -20.881 1.00 96.25 277 LEU A C 1
ATOM 2134 O O . LEU A 1 277 ? 11.365 0.753 -21.584 1.00 96.25 277 LEU A O 1
ATOM 2138 N N . ASP A 1 278 ? 10.450 1.447 -19.643 1.00 95.69 278 ASP A N 1
ATOM 2139 C CA . ASP A 1 278 ? 11.690 1.556 -18.879 1.00 95.69 278 ASP A CA 1
ATOM 2140 C C . ASP A 1 278 ? 11.650 0.613 -17.673 1.00 95.69 278 ASP A C 1
ATOM 2142 O O . ASP A 1 278 ? 10.591 0.294 -17.138 1.00 95.69 278 ASP A O 1
ATOM 2146 N N . VAL A 1 279 ? 12.820 0.171 -17.214 1.00 95.12 279 VAL A N 1
ATOM 2147 C CA . VAL A 1 279 ? 12.982 -0.536 -15.939 1.00 95.12 279 VAL A CA 1
ATOM 2148 C C . VAL A 1 279 ? 13.876 0.292 -15.035 1.00 95.12 279 VAL A C 1
ATOM 2150 O O . VAL A 1 279 ? 15.055 0.508 -15.328 1.00 95.12 279 VAL A O 1
ATOM 2153 N N . VAL A 1 280 ? 13.329 0.738 -13.911 1.00 92.25 280 VAL A N 1
ATOM 2154 C CA . VAL A 1 280 ? 14.088 1.465 -12.896 1.00 92.25 280 VAL A CA 1
ATOM 2155 C C . VAL A 1 280 ? 14.663 0.486 -11.895 1.00 92.25 280 VAL A C 1
ATOM 2157 O O . VAL A 1 280 ? 13.963 -0.404 -11.419 1.00 92.25 280 VAL A O 1
ATOM 2160 N N . MET A 1 281 ? 15.933 0.680 -11.550 1.00 91.81 281 MET A N 1
ATOM 2161 C CA . MET A 1 281 ? 16.577 0.003 -10.437 1.00 91.81 281 MET A CA 1
ATOM 2162 C C . MET A 1 281 ? 17.386 0.983 -9.598 1.00 91.81 281 MET A C 1
ATOM 2164 O O . MET A 1 281 ? 18.301 1.621 -10.109 1.00 91.81 281 MET A O 1
ATOM 2168 N N . ALA A 1 282 ? 17.115 1.078 -8.300 1.00 87.50 282 ALA A N 1
ATOM 2169 C CA . ALA A 1 282 ? 17.806 2.029 -7.436 1.00 87.50 282 ALA A CA 1
ATOM 2170 C C . ALA A 1 282 ? 18.641 1.361 -6.339 1.00 87.50 282 ALA A C 1
ATOM 2172 O O . ALA A 1 282 ? 18.237 0.368 -5.731 1.00 87.50 282 ALA A O 1
ATOM 2173 N N . LEU A 1 283 ? 19.788 1.974 -6.037 1.00 84.69 283 LEU A N 1
ATOM 2174 C CA . LEU A 1 283 ? 20.564 1.677 -4.837 1.00 84.69 283 LEU A CA 1
ATOM 2175 C C . LEU A 1 283 ? 19.941 2.353 -3.605 1.00 84.69 283 LEU A C 1
ATOM 2177 O O . LEU A 1 283 ? 19.347 3.435 -3.719 1.00 84.69 283 LEU A O 1
ATOM 2181 N N . PRO A 1 284 ? 20.116 1.770 -2.408 1.00 77.94 284 PRO A N 1
ATOM 2182 C CA . PRO A 1 284 ? 19.850 2.485 -1.170 1.00 77.94 284 PRO A CA 1
ATOM 2183 C C . PRO A 1 284 ? 20.717 3.745 -1.082 1.00 77.94 284 PRO A C 1
ATOM 2185 O O . PRO A 1 284 ? 21.822 3.807 -1.624 1.00 77.94 284 PRO A O 1
ATOM 2188 N N . LEU A 1 285 ? 20.210 4.769 -0.396 1.00 69.75 285 LEU A N 1
ATOM 2189 C CA . LEU A 1 285 ? 20.974 5.994 -0.173 1.00 69.75 285 LEU A CA 1
ATOM 2190 C C . LEU A 1 285 ? 22.136 5.723 0.798 1.00 69.75 285 LEU A C 1
ATOM 2192 O O . LEU A 1 285 ? 21.966 5.029 1.799 1.00 69.75 285 LEU A O 1
ATOM 2196 N N . GLY A 1 286 ? 23.303 6.308 0.518 1.00 65.81 286 GLY A N 1
ATOM 2197 C CA . GLY A 1 286 ? 24.485 6.258 1.384 1.00 65.81 286 GLY A CA 1
ATOM 2198 C C . GLY A 1 286 ? 25.732 5.704 0.692 1.00 65.81 286 GLY A C 1
ATOM 2199 O O . GLY A 1 286 ? 25.655 4.832 -0.169 1.00 65.81 286 GLY A O 1
ATOM 2200 N N . GLU A 1 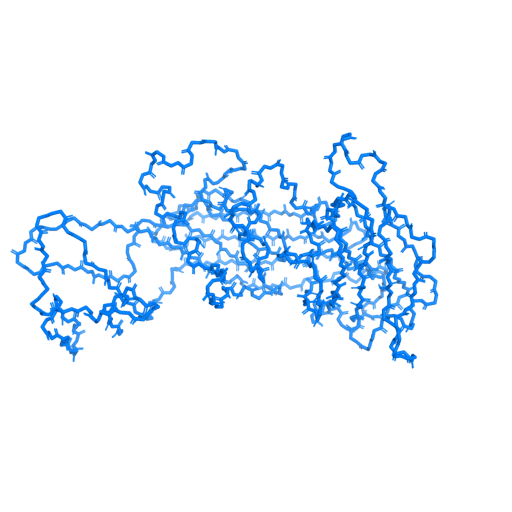287 ? 26.906 6.200 1.096 1.00 64.50 287 GLU A N 1
ATOM 2201 C CA . GLU A 1 287 ? 28.200 5.821 0.500 1.00 64.50 287 GLU A CA 1
ATOM 2202 C C . GLU A 1 287 ? 28.530 4.329 0.658 1.00 64.50 287 GLU A C 1
ATOM 2204 O O . GLU A 1 287 ? 29.292 3.787 -0.133 1.00 64.50 287 GLU A O 1
ATOM 2209 N N . TYR A 1 288 ? 27.934 3.647 1.643 1.00 71.50 288 TYR A N 1
ATOM 2210 C CA . TYR A 1 288 ? 28.168 2.223 1.902 1.00 71.50 288 TYR A CA 1
ATOM 2211 C C . TYR A 1 288 ? 27.774 1.318 0.725 1.00 71.50 288 TYR A C 1
ATOM 2213 O O . TYR A 1 288 ? 28.416 0.298 0.493 1.00 71.50 288 TYR A O 1
ATOM 2221 N N . TYR A 1 289 ? 26.746 1.704 -0.033 1.00 76.56 289 TYR A N 1
ATOM 2222 C CA . TYR A 1 289 ? 26.248 0.933 -1.174 1.00 76.56 289 TYR A CA 1
ATOM 2223 C C . TYR A 1 289 ? 26.901 1.354 -2.499 1.00 76.56 289 TYR A C 1
ATOM 2225 O O . TYR A 1 289 ? 26.621 0.774 -3.551 1.00 76.56 289 TYR A O 1
ATOM 2233 N N . ALA A 1 290 ? 27.789 2.356 -2.469 1.00 75.50 290 ALA A N 1
ATOM 2234 C CA . ALA A 1 290 ? 28.521 2.788 -3.647 1.00 75.50 290 ALA A CA 1
ATOM 2235 C C . ALA A 1 290 ? 29.494 1.681 -4.085 1.00 75.50 290 ALA A C 1
ATOM 2237 O O . ALA A 1 290 ? 30.428 1.329 -3.367 1.00 75.50 290 ALA A O 1
ATOM 2238 N N . GLY A 1 291 ? 29.280 1.136 -5.285 1.00 81.31 291 GLY A N 1
ATOM 2239 C CA . GLY A 1 291 ? 30.123 0.075 -5.848 1.00 81.31 291 GLY A CA 1
ATOM 2240 C C . GLY A 1 291 ? 29.639 -1.351 -5.582 1.00 81.31 291 GLY A C 1
ATOM 2241 O O . GLY A 1 291 ? 30.389 -2.290 -5.841 1.00 81.31 291 GLY A O 1
ATOM 2242 N N . GLN A 1 292 ? 28.406 -1.524 -5.099 1.00 89.06 292 GLN A N 1
ATOM 2243 C CA . GLN A 1 292 ? 27.749 -2.828 -5.057 1.00 89.06 292 GLN A CA 1
ATOM 2244 C C . GLN A 1 292 ? 27.689 -3.473 -6.454 1.00 89.06 292 GLN A C 1
ATOM 2246 O O . GLN A 1 292 ? 27.450 -2.791 -7.456 1.00 89.06 292 GLN A O 1
ATOM 2251 N N . GLU A 1 293 ? 27.876 -4.795 -6.513 1.00 90.81 293 GLU A N 1
ATOM 2252 C CA . GLU A 1 293 ? 27.721 -5.568 -7.747 1.00 90.81 293 GLU A CA 1
ATOM 2253 C C . GLU A 1 293 ? 26.288 -5.463 -8.293 1.00 90.81 293 GLU A C 1
ATOM 2255 O O . GLU A 1 293 ? 25.311 -5.450 -7.539 1.00 90.81 293 GLU A O 1
ATOM 2260 N N . MET A 1 294 ? 26.164 -5.392 -9.620 1.00 92.12 294 MET A N 1
ATOM 2261 C CA . MET A 1 294 ? 24.867 -5.354 -10.292 1.00 92.12 294 MET A CA 1
ATOM 2262 C C . MET A 1 294 ? 24.255 -6.764 -10.308 1.00 92.12 294 MET A C 1
ATOM 2264 O O . MET A 1 294 ? 24.925 -7.705 -10.752 1.00 92.12 294 MET A O 1
ATOM 2268 N N . PRO A 1 295 ? 22.998 -6.952 -9.865 1.00 95.19 295 PRO A N 1
ATOM 2269 C CA . PRO A 1 295 ? 22.317 -8.220 -10.070 1.00 95.19 295 PRO A CA 1
ATOM 2270 C C . PRO A 1 295 ? 22.052 -8.475 -11.557 1.00 95.19 295 PRO A C 1
ATOM 2272 O O . PRO A 1 295 ? 21.973 -7.560 -12.374 1.00 95.19 295 PRO A O 1
ATOM 2275 N N . THR A 1 296 ? 21.846 -9.740 -11.913 1.00 97.38 296 THR A N 1
ATOM 2276 C CA . THR A 1 296 ? 21.324 -10.083 -13.236 1.00 97.38 296 THR A CA 1
ATOM 2277 C C . THR A 1 296 ? 19.830 -9.793 -13.277 1.00 97.38 296 THR A C 1
ATOM 2279 O O . THR A 1 296 ? 19.067 -10.344 -12.480 1.00 97.38 296 THR A O 1
ATOM 2282 N N . VAL A 1 297 ? 19.424 -8.969 -14.241 1.00 97.81 297 VAL A N 1
ATOM 2283 C CA . VAL A 1 297 ? 18.027 -8.607 -14.501 1.00 97.81 297 VAL A CA 1
ATOM 2284 C C . VAL A 1 297 ? 17.551 -9.324 -15.748 1.00 97.81 297 VAL A C 1
ATOM 2286 O O . VAL A 1 297 ? 18.284 -9.445 -16.731 1.00 97.81 297 VAL A O 1
ATOM 2289 N N . SER A 1 298 ? 16.329 -9.831 -15.722 1.00 98.56 298 SER A N 1
ATOM 2290 C CA . SER A 1 298 ? 15.697 -10.429 -16.892 1.00 98.56 298 SER A CA 1
ATOM 2291 C C . SER A 1 298 ? 14.240 -10.013 -16.990 1.00 98.56 298 SER A C 1
ATOM 2293 O O . SER A 1 298 ? 13.566 -9.871 -15.971 1.00 98.56 298 SER A O 1
ATOM 2295 N N . LEU A 1 299 ? 13.759 -9.856 -18.217 1.00 98.69 299 LEU A N 1
ATOM 2296 C CA . LEU A 1 299 ? 12.358 -9.603 -18.526 1.00 98.69 299 LEU A CA 1
ATOM 2297 C C . LEU A 1 299 ? 11.727 -10.856 -19.118 1.00 98.69 299 LEU A C 1
ATOM 2299 O O . LEU A 1 299 ? 12.388 -11.626 -19.818 1.00 98.69 299 LEU A O 1
ATOM 2303 N N . TRP A 1 300 ? 10.459 -11.088 -18.798 1.00 98.69 300 TRP A N 1
ATOM 2304 C CA . TRP A 1 300 ? 9.710 -12.177 -19.411 1.00 98.69 300 TRP A CA 1
ATOM 2305 C C . TRP A 1 300 ? 9.247 -11.761 -20.798 1.00 98.69 300 TRP A C 1
ATOM 2307 O O . TRP A 1 300 ? 8.520 -10.783 -20.949 1.00 98.69 300 TRP A O 1
ATOM 2317 N N . ASP A 1 301 ? 9.637 -12.534 -21.795 1.00 98.56 301 ASP A N 1
ATOM 2318 C CA . ASP A 1 301 ? 9.124 -12.415 -23.143 1.00 98.56 301 ASP A CA 1
ATOM 2319 C C . ASP A 1 301 ? 7.807 -13.188 -23.267 1.00 98.56 301 ASP A C 1
ATOM 2321 O O . ASP A 1 301 ? 7.771 -14.418 -23.151 1.00 98.56 301 ASP A O 1
ATOM 2325 N N . TRP A 1 302 ? 6.716 -12.469 -23.519 1.00 98.06 302 TRP A N 1
ATOM 2326 C CA . TRP A 1 302 ? 5.384 -13.049 -23.677 1.00 98.06 302 TRP A CA 1
ATOM 2327 C C . TRP A 1 302 ? 5.182 -13.763 -25.015 1.00 98.06 302 TRP A C 1
ATOM 2329 O O . TRP A 1 302 ? 4.305 -14.622 -25.113 1.00 98.06 302 TRP A O 1
ATOM 2339 N N . GLN A 1 303 ? 5.974 -13.431 -26.033 1.00 97.75 303 GLN A N 1
ATOM 2340 C CA . GLN A 1 303 ? 5.917 -14.041 -27.359 1.00 97.75 303 GLN A CA 1
ATOM 2341 C C . GLN A 1 303 ? 6.671 -15.375 -27.381 1.00 97.75 303 GLN A C 1
ATOM 2343 O O . GLN A 1 303 ? 6.173 -16.361 -27.927 1.00 97.75 303 GLN A O 1
ATOM 2348 N N . GLU A 1 304 ? 7.853 -15.419 -26.764 1.00 97.50 304 GLU A N 1
ATOM 2349 C CA . GLU A 1 304 ? 8.706 -16.614 -26.719 1.00 97.50 304 GLU A CA 1
ATOM 2350 C C . GLU A 1 304 ? 8.446 -17.502 -25.492 1.00 97.50 304 GLU A C 1
ATOM 2352 O O . GLU A 1 304 ? 8.765 -18.693 -25.512 1.00 97.50 304 GLU A O 1
ATOM 2357 N N . GLY A 1 305 ? 7.852 -16.955 -24.428 1.00 97.94 305 GLY A N 1
ATOM 2358 C CA . GLY A 1 305 ? 7.643 -17.668 -23.168 1.00 97.94 305 GLY A CA 1
ATOM 2359 C C . GLY A 1 305 ? 8.958 -17.971 -22.446 1.00 97.94 305 GLY A C 1
ATOM 2360 O O . GLY A 1 305 ? 9.142 -19.078 -21.930 1.00 97.94 305 GLY A O 1
ATOM 2361 N N . ALA A 1 306 ? 9.887 -17.014 -22.449 1.00 98.25 306 ALA A N 1
ATOM 2362 C CA . ALA A 1 306 ? 11.235 -17.176 -21.917 1.00 98.25 306 ALA A CA 1
ATOM 2363 C C . ALA A 1 306 ? 11.718 -15.928 -21.169 1.00 98.25 306 ALA A C 1
ATOM 2365 O O . ALA A 1 306 ? 11.269 -14.813 -21.414 1.00 98.25 306 ALA A O 1
ATOM 2366 N N . TRP A 1 307 ? 12.674 -16.116 -20.259 1.00 98.31 307 TRP A N 1
ATOM 2367 C CA . TRP A 1 307 ? 13.367 -15.009 -19.603 1.00 98.31 307 TRP A CA 1
ATOM 2368 C C . TRP A 1 307 ? 14.522 -14.523 -20.476 1.00 98.31 307 TRP A C 1
ATOM 2370 O O . TRP A 1 307 ? 15.441 -15.295 -20.759 1.00 98.31 307 TRP A O 1
ATOM 2380 N N . ILE A 1 308 ? 14.497 -13.246 -20.850 1.00 98.44 308 ILE A N 1
ATOM 2381 C CA . ILE A 1 308 ? 15.551 -12.589 -21.624 1.00 98.44 308 ILE A CA 1
ATOM 2382 C C . ILE A 1 308 ? 16.355 -11.692 -20.692 1.00 98.44 308 ILE A C 1
ATOM 2384 O O . ILE A 1 308 ? 15.805 -10.841 -19.993 1.00 98.44 308 ILE A O 1
ATOM 2388 N N . LYS A 1 309 ? 17.669 -11.908 -20.649 1.00 98.06 309 LYS A N 1
ATOM 2389 C CA . LYS A 1 309 ? 18.578 -11.133 -19.806 1.00 98.06 309 LYS A CA 1
ATOM 2390 C C . LYS A 1 309 ? 18.793 -9.735 -20.390 1.00 98.06 309 LYS A C 1
ATOM 2392 O O . LYS A 1 309 ? 19.038 -9.599 -21.583 1.00 98.06 309 LYS A O 1
ATOM 2397 N N . LEU A 1 310 ? 18.785 -8.722 -19.524 1.00 97.00 310 LEU A N 1
ATOM 2398 C CA . LEU A 1 310 ? 19.255 -7.379 -19.858 1.00 97.00 310 LEU A CA 1
ATOM 2399 C C . LEU A 1 310 ? 20.782 -7.346 -19.707 1.00 97.00 310 LEU A C 1
ATOM 2401 O O . LEU A 1 310 ? 21.298 -7.361 -18.588 1.00 97.00 310 LEU A O 1
ATOM 2405 N N . ASP A 1 311 ? 21.511 -7.378 -20.823 1.00 92.56 311 ASP A N 1
ATOM 2406 C CA . ASP A 1 311 ? 22.975 -7.504 -20.796 1.00 92.56 311 ASP A CA 1
ATOM 2407 C C . ASP A 1 311 ? 23.695 -6.240 -20.307 1.00 92.56 311 ASP A C 1
ATOM 2409 O O . ASP A 1 311 ? 24.714 -6.363 -19.627 1.00 92.56 311 ASP A O 1
ATOM 2413 N N . ASP A 1 312 ? 23.121 -5.062 -20.556 1.00 91.12 312 ASP A N 1
ATOM 2414 C CA . ASP A 1 312 ? 23.678 -3.755 -20.182 1.00 91.12 312 ASP A CA 1
ATOM 2415 C C . ASP A 1 312 ? 22.875 -3.077 -19.057 1.00 91.12 312 ASP A C 1
ATOM 2417 O O . ASP A 1 312 ? 22.741 -1.855 -19.014 1.00 91.12 312 ASP A O 1
ATOM 2421 N N . ALA A 1 313 ? 22.308 -3.869 -18.140 1.00 94.75 313 ALA A N 1
ATOM 2422 C CA . ALA A 1 313 ? 21.562 -3.329 -17.008 1.00 94.75 313 ALA A CA 1
ATOM 2423 C C . ALA A 1 313 ? 22.460 -2.458 -16.109 1.00 94.75 313 ALA A C 1
ATOM 2425 O O . ALA A 1 313 ? 23.555 -2.858 -15.705 1.00 94.75 313 ALA A O 1
ATOM 2426 N N . THR A 1 314 ? 21.957 -1.285 -15.738 1.00 94.38 314 THR A N 1
ATOM 2427 C CA . THR A 1 314 ? 22.617 -0.315 -14.863 1.00 94.38 314 THR A CA 1
ATOM 2428 C C . THR A 1 314 ? 21.718 0.081 -13.696 1.00 94.38 314 THR A C 1
ATOM 2430 O O . THR A 1 314 ? 20.491 -0.040 -13.753 1.00 94.38 314 THR A O 1
ATOM 2433 N N . TRP A 1 315 ? 22.330 0.579 -12.620 1.00 91.81 315 TRP A N 1
ATOM 2434 C CA . TRP A 1 315 ? 21.596 1.311 -11.592 1.00 91.81 315 TRP A CA 1
ATOM 2435 C C . TRP A 1 315 ? 21.054 2.612 -12.196 1.00 91.81 315 TRP A C 1
ATOM 2437 O O . TRP A 1 315 ? 21.809 3.392 -12.776 1.00 91.81 315 TRP A O 1
ATOM 2447 N N . GLY A 1 316 ? 19.762 2.860 -12.031 1.00 91.12 316 GLY A N 1
ATOM 2448 C CA . GLY A 1 316 ? 19.026 3.962 -12.632 1.00 91.12 316 GLY A CA 1
ATOM 2449 C C . GLY A 1 316 ? 17.942 3.459 -13.581 1.00 91.12 316 GLY A C 1
ATOM 2450 O O . GLY A 1 316 ? 17.319 2.427 -13.340 1.00 91.12 316 GLY A O 1
ATOM 2451 N N . VAL A 1 317 ? 17.701 4.226 -14.640 1.00 92.81 317 VAL A N 1
ATOM 2452 C CA . VAL A 1 317 ? 16.686 3.937 -15.659 1.00 92.81 317 VAL A CA 1
ATOM 2453 C C . VAL A 1 317 ? 17.311 3.105 -16.778 1.00 92.81 317 VAL A C 1
ATOM 2455 O O . VAL A 1 317 ? 18.330 3.499 -17.343 1.00 92.81 317 VAL A O 1
ATOM 2458 N N . ASN A 1 318 ? 16.686 1.978 -17.117 1.00 95.62 318 ASN A N 1
ATOM 2459 C CA . ASN A 1 318 ? 17.090 1.097 -18.210 1.00 95.62 318 ASN A CA 1
ATOM 2460 C C . ASN A 1 318 ? 16.010 1.117 -19.293 1.00 95.62 318 ASN A C 1
ATOM 2462 O O . ASN A 1 318 ? 14.935 0.554 -19.088 1.00 95.62 318 ASN A O 1
ATOM 2466 N N . ARG A 1 319 ? 16.295 1.762 -20.430 1.00 96.38 319 ARG A N 1
ATOM 2467 C CA . ARG A 1 319 ? 15.392 1.794 -21.589 1.00 96.38 319 ARG A CA 1
ATOM 2468 C C . ARG A 1 319 ? 15.338 0.430 -22.255 1.00 96.38 319 ARG A C 1
ATOM 2470 O O . ARG A 1 319 ? 16.384 -0.160 -22.523 1.00 96.38 319 ARG A O 1
ATOM 2477 N N . ILE A 1 320 ? 14.127 -0.054 -22.512 1.00 97.38 320 ILE A N 1
ATOM 2478 C CA . ILE A 1 320 ? 13.901 -1.349 -23.146 1.00 97.38 320 ILE A CA 1
ATOM 2479 C C . ILE A 1 320 ? 13.532 -1.133 -24.612 1.00 97.38 320 ILE A C 1
ATOM 2481 O O . ILE A 1 320 ? 12.438 -0.671 -24.934 1.00 97.38 320 ILE A O 1
ATOM 2485 N N . ASP A 1 321 ? 14.461 -1.479 -25.498 1.00 95.38 321 ASP A N 1
ATOM 2486 C CA . ASP A 1 321 ? 14.184 -1.579 -26.930 1.00 95.38 321 ASP A CA 1
ATOM 2487 C C . ASP A 1 321 ? 13.310 -2.818 -27.210 1.00 95.38 321 ASP A C 1
ATOM 2489 O O . ASP A 1 321 ? 13.392 -3.817 -26.490 1.00 95.38 321 ASP A O 1
ATOM 2493 N N . GLU A 1 322 ? 12.482 -2.768 -28.261 1.00 95.69 322 GLU A N 1
ATOM 2494 C CA . GLU A 1 322 ? 11.511 -3.832 -28.597 1.00 95.69 322 GLU A CA 1
ATOM 2495 C C . GLU A 1 322 ? 10.578 -4.183 -27.417 1.00 95.69 322 GLU A C 1
ATOM 2497 O O . GLU A 1 322 ? 10.320 -5.356 -27.131 1.00 95.69 322 GLU A O 1
ATOM 2502 N N . TYR A 1 323 ? 10.099 -3.170 -26.686 1.00 97.19 323 TYR A N 1
ATOM 2503 C CA . TYR A 1 323 ? 9.304 -3.342 -25.466 1.00 97.19 323 TYR A CA 1
ATOM 2504 C C . TYR A 1 323 ? 8.040 -4.195 -25.658 1.00 97.19 323 TYR A C 1
ATOM 2506 O O . TYR A 1 323 ? 7.591 -4.846 -24.713 1.00 97.19 323 TYR A O 1
ATOM 2514 N N . GLU A 1 324 ? 7.485 -4.240 -26.871 1.00 97.62 324 GLU A N 1
ATOM 2515 C CA . GLU A 1 324 ? 6.222 -4.899 -27.212 1.00 97.62 324 GLU A CA 1
ATOM 2516 C C . GLU A 1 324 ? 6.225 -6.405 -26.904 1.00 97.62 324 GLU A C 1
ATOM 2518 O O . GLU A 1 324 ? 5.170 -7.021 -26.759 1.00 97.62 324 GLU A O 1
ATOM 2523 N N . ARG A 1 325 ? 7.403 -7.033 -26.803 1.00 98.00 325 ARG A N 1
ATOM 2524 C CA . ARG A 1 325 ? 7.525 -8.450 -26.416 1.00 98.00 325 ARG A CA 1
ATOM 2525 C C . ARG A 1 325 ? 7.472 -8.681 -24.902 1.00 98.00 325 ARG A C 1
ATOM 2527 O O . ARG A 1 325 ? 7.165 -9.793 -24.474 1.00 98.00 325 ARG A O 1
ATOM 2534 N N . TYR A 1 326 ? 7.748 -7.656 -24.094 1.00 98.44 326 TYR A N 1
ATOM 2535 C CA . TYR A 1 326 ? 7.846 -7.743 -22.629 1.00 98.44 326 TYR A CA 1
ATOM 2536 C C . TYR A 1 326 ? 6.600 -7.235 -21.892 1.00 98.44 326 TYR A C 1
ATOM 2538 O O . TYR A 1 326 ? 6.449 -7.471 -20.690 1.00 98.44 326 TYR A O 1
ATOM 2546 N N . VAL A 1 327 ? 5.686 -6.588 -22.615 1.00 97.75 327 VAL A N 1
ATOM 2547 C CA . VAL A 1 327 ? 4.401 -6.098 -22.109 1.00 97.75 327 VAL A CA 1
ATOM 2548 C C . VAL A 1 327 ? 3.282 -7.007 -22.625 1.00 97.75 327 VAL A C 1
ATOM 2550 O O . VAL A 1 327 ? 3.219 -7.301 -23.817 1.00 97.75 327 VAL A O 1
ATOM 2553 N N . ASN A 1 328 ? 2.408 -7.499 -21.742 1.00 96.62 328 ASN A N 1
ATOM 2554 C CA . ASN A 1 328 ? 1.260 -8.305 -22.174 1.00 96.62 328 ASN A CA 1
ATOM 2555 C C . ASN A 1 328 ? 0.068 -7.429 -22.617 1.00 96.62 328 ASN A C 1
ATOM 2557 O O . ASN A 1 328 ? 0.118 -6.204 -22.616 1.00 96.62 328 ASN A O 1
ATOM 2561 N N . ASN A 1 329 ? -1.054 -8.068 -22.951 1.00 94.81 329 ASN A N 1
ATOM 2562 C CA . ASN A 1 329 ? -2.267 -7.404 -23.435 1.00 94.81 329 ASN A CA 1
ATOM 2563 C C . ASN A 1 329 ? -3.024 -6.549 -22.399 1.00 94.81 329 ASN A C 1
ATOM 2565 O O . ASN A 1 329 ? -4.031 -5.952 -22.764 1.00 94.81 329 ASN A O 1
ATOM 2569 N N . ILE A 1 330 ? -2.607 -6.553 -21.133 1.00 95.25 330 ILE A N 1
ATOM 2570 C CA . ILE A 1 330 ? -3.156 -5.703 -20.064 1.00 95.25 330 ILE A CA 1
ATOM 2571 C C . ILE A 1 330 ? -2.080 -4.773 -19.481 1.00 95.25 330 ILE A C 1
ATOM 2573 O O . ILE A 1 330 ? -2.257 -4.227 -18.397 1.00 95.25 330 ILE A O 1
ATOM 2577 N N . GLY A 1 331 ? -0.934 -4.633 -20.154 1.00 95.50 331 GLY A N 1
ATOM 2578 C CA . GLY A 1 331 ? 0.168 -3.798 -19.681 1.00 95.50 331 GLY A CA 1
ATOM 2579 C C . GLY A 1 331 ? 1.050 -4.434 -18.599 1.00 95.50 331 GLY A C 1
ATOM 2580 O O . GLY A 1 331 ? 1.936 -3.765 -18.076 1.00 95.50 331 GLY A O 1
ATOM 2581 N N . SER A 1 332 ? 0.855 -5.705 -18.226 1.00 97.12 332 SER A N 1
ATOM 2582 C CA . SER A 1 332 ? 1.698 -6.331 -17.202 1.00 97.12 332 SER A CA 1
ATOM 2583 C C . SER A 1 332 ? 3.112 -6.601 -17.712 1.00 97.12 332 SER A C 1
ATOM 2585 O O . SER A 1 332 ? 3.317 -7.066 -18.839 1.00 97.12 332 SER A O 1
ATOM 2587 N N . VAL A 1 333 ? 4.078 -6.424 -16.813 1.00 98.06 333 VAL A N 1
ATOM 2588 C CA . VAL A 1 333 ? 5.503 -6.683 -17.037 1.00 98.06 333 VAL A CA 1
ATOM 2589 C C . VAL A 1 333 ? 6.009 -7.616 -15.947 1.00 98.06 333 VAL A C 1
ATOM 2591 O O . VAL A 1 333 ? 5.719 -7.428 -14.764 1.00 98.06 333 VAL A O 1
ATOM 2594 N N . ARG A 1 334 ? 6.792 -8.628 -16.326 1.00 98.44 334 ARG A N 1
ATOM 2595 C CA . ARG A 1 334 ? 7.467 -9.500 -15.360 1.00 98.44 334 ARG A CA 1
ATOM 2596 C C . ARG A 1 334 ? 8.959 -9.247 -15.357 1.00 98.44 334 ARG A C 1
ATOM 2598 O O . ARG A 1 334 ? 9.598 -9.256 -16.409 1.00 98.44 334 ARG A O 1
ATOM 2605 N N . ILE A 1 335 ? 9.502 -9.096 -14.157 1.00 98.38 335 ILE A N 1
ATOM 2606 C CA . ILE A 1 335 ? 10.915 -8.826 -13.926 1.00 98.38 335 ILE A CA 1
ATOM 2607 C C . ILE A 1 335 ? 11.465 -9.902 -13.000 1.00 98.38 335 ILE A C 1
ATOM 2609 O O . ILE A 1 335 ? 10.923 -10.143 -11.921 1.00 98.38 335 ILE A O 1
ATOM 2613 N N . ARG A 1 336 ? 12.564 -10.535 -13.410 1.00 98.06 336 ARG A N 1
ATOM 2614 C CA . ARG A 1 336 ? 13.342 -11.438 -12.567 1.00 98.06 336 ARG A CA 1
ATOM 2615 C C . ARG A 1 336 ? 14.657 -10.778 -12.189 1.00 98.06 336 ARG A C 1
ATOM 2617 O O . ARG A 1 336 ? 15.383 -10.290 -13.053 1.00 98.06 336 ARG A O 1
ATOM 2624 N N . ILE A 1 337 ? 14.989 -10.835 -10.906 1.00 97.06 337 ILE A N 1
ATOM 2625 C CA . ILE A 1 337 ? 16.301 -10.455 -10.383 1.00 97.06 337 ILE A CA 1
ATOM 2626 C C . ILE A 1 337 ? 16.977 -11.715 -9.879 1.00 97.06 337 ILE A C 1
ATOM 2628 O O . ILE A 1 337 ? 16.360 -12.517 -9.182 1.00 97.06 337 ILE A O 1
ATOM 2632 N N . SER A 1 338 ? 18.247 -11.892 -10.211 1.00 96.69 338 SER A N 1
ATOM 2633 C CA . SER A 1 338 ? 19.064 -12.977 -9.682 1.00 96.69 338 SER A CA 1
ATOM 2634 C C . SER A 1 338 ? 20.449 -12.481 -9.320 1.00 96.69 338 SER A C 1
ATOM 2636 O O . SER A 1 338 ? 20.995 -11.577 -9.954 1.00 96.69 338 SER A O 1
ATOM 2638 N N . TYR A 1 339 ? 21.021 -13.072 -8.283 1.00 95.81 339 TYR A N 1
ATOM 2639 C CA . TYR A 1 339 ? 22.340 -12.703 -7.812 1.00 95.81 339 TYR A CA 1
ATOM 2640 C C . TYR A 1 339 ? 23.029 -13.917 -7.191 1.00 95.81 339 TYR A C 1
ATOM 2642 O O . TYR A 1 339 ? 22.418 -14.673 -6.437 1.00 95.81 339 TYR A O 1
ATOM 2650 N N . THR A 1 340 ? 24.296 -14.121 -7.551 1.00 92.75 340 THR A N 1
ATOM 2651 C CA . THR A 1 340 ? 25.100 -15.292 -7.163 1.00 92.75 340 THR A CA 1
ATOM 2652 C C . THR A 1 340 ? 26.469 -14.894 -6.606 1.00 92.75 340 THR A C 1
ATOM 2654 O O . THR A 1 340 ? 27.413 -15.683 -6.674 1.00 92.75 340 THR A O 1
ATOM 2657 N N . GLY A 1 341 ? 26.612 -13.654 -6.134 1.00 87.19 341 GLY A N 1
ATOM 2658 C CA . GLY A 1 341 ? 27.871 -13.155 -5.588 1.00 87.19 341 GLY A CA 1
ATOM 2659 C C . GLY A 1 341 ? 28.149 -13.655 -4.169 1.00 87.19 341 GLY A C 1
ATOM 2660 O O . GLY A 1 341 ? 27.378 -14.407 -3.571 1.00 87.19 341 GLY A O 1
ATOM 2661 N N . PHE A 1 342 ? 29.300 -13.254 -3.629 1.00 82.06 342 PHE A N 1
ATOM 2662 C CA . PHE A 1 342 ? 29.758 -13.674 -2.297 1.00 82.06 342 PHE A CA 1
ATOM 2663 C C . PHE A 1 342 ? 29.323 -12.727 -1.169 1.00 82.06 342 PHE A C 1
ATOM 2665 O O . PHE A 1 342 ? 29.401 -13.098 0.001 1.00 82.06 342 PHE A O 1
ATOM 2672 N N . THR A 1 343 ? 28.897 -11.510 -1.507 1.00 86.69 343 THR A N 1
ATOM 2673 C CA . THR A 1 343 ? 28.417 -10.481 -0.570 1.00 86.69 343 THR A CA 1
ATOM 2674 C C . THR A 1 343 ? 26.933 -10.249 -0.769 1.00 86.69 343 THR A C 1
ATOM 2676 O O . THR A 1 343 ? 26.472 -10.385 -1.895 1.00 86.69 343 THR A O 1
ATOM 2679 N N . SER A 1 344 ? 26.189 -9.847 0.261 1.00 87.06 344 SER A N 1
ATOM 2680 C CA . SER A 1 344 ? 24.815 -9.398 0.039 1.00 87.06 344 SER A CA 1
ATOM 2681 C C . SER A 1 344 ? 24.779 -8.117 -0.796 1.00 87.06 344 SER A C 1
ATOM 2683 O O . SER A 1 344 ? 25.702 -7.300 -0.768 1.00 87.06 344 SER A O 1
ATOM 2685 N N . ILE A 1 345 ? 23.708 -7.979 -1.565 1.00 90.25 345 ILE A N 1
ATOM 2686 C CA . ILE A 1 345 ? 23.329 -6.773 -2.279 1.00 90.25 345 ILE A CA 1
ATOM 2687 C C . ILE A 1 345 ? 21.990 -6.290 -1.746 1.00 90.25 345 ILE A C 1
ATOM 2689 O O . ILE A 1 345 ? 21.163 -7.081 -1.288 1.00 90.25 345 ILE A O 1
ATOM 2693 N N . ARG A 1 346 ? 21.763 -4.989 -1.849 1.00 87.62 346 ARG A N 1
ATOM 2694 C CA . ARG A 1 346 ? 20.498 -4.357 -1.515 1.00 87.62 346 ARG A CA 1
ATOM 2695 C C . ARG A 1 346 ? 20.012 -3.538 -2.703 1.00 87.62 346 ARG A C 1
ATOM 2697 O O . ARG A 1 346 ? 20.751 -2.710 -3.235 1.00 87.62 346 ARG A O 1
ATOM 2704 N N . VAL A 1 347 ? 18.788 -3.796 -3.140 1.00 87.31 347 VAL A N 1
ATOM 2705 C CA . VAL A 1 347 ? 18.091 -3.074 -4.207 1.00 87.31 347 VAL A CA 1
ATOM 2706 C C . VAL A 1 347 ? 16.985 -2.281 -3.529 1.00 87.31 347 VAL A C 1
ATOM 2708 O O . VAL A 1 347 ? 16.038 -2.857 -3.005 1.00 87.31 347 VAL A O 1
ATOM 2711 N N . ARG A 1 348 ? 17.102 -0.952 -3.501 1.00 84.06 348 ARG A N 1
ATOM 2712 C CA . ARG A 1 348 ? 16.081 -0.095 -2.880 1.00 84.06 348 ARG A CA 1
ATOM 2713 C C . ARG A 1 348 ? 14.754 -0.200 -3.616 1.00 84.06 348 ARG A C 1
ATOM 2715 O O . ARG A 1 348 ? 13.703 -0.093 -3.000 1.00 84.06 348 ARG A O 1
ATOM 2722 N N . GLU A 1 349 ? 14.814 -0.361 -4.927 1.00 85.62 349 GLU A N 1
ATOM 2723 C CA . GLU A 1 349 ? 13.648 -0.274 -5.789 1.00 85.62 349 GLU A CA 1
ATOM 2724 C C . GLU A 1 349 ? 13.921 -0.991 -7.103 1.00 85.62 349 GLU A C 1
ATOM 2726 O O . GLU A 1 349 ? 15.005 -0.831 -7.673 1.00 85.62 349 GLU A O 1
ATOM 2731 N N . ILE A 1 350 ? 12.938 -1.748 -7.579 1.00 90.75 350 ILE A N 1
ATOM 2732 C CA . ILE A 1 350 ? 12.876 -2.258 -8.943 1.00 90.75 350 ILE A CA 1
ATOM 2733 C C . ILE A 1 350 ? 11.442 -2.238 -9.461 1.00 90.75 350 ILE A C 1
ATOM 2735 O O . ILE A 1 350 ? 10.549 -2.799 -8.833 1.00 90.75 350 ILE A O 1
ATOM 2739 N N . GLN A 1 351 ? 11.219 -1.625 -10.618 1.00 90.50 351 GLN A N 1
ATOM 2740 C CA . GLN A 1 351 ? 9.881 -1.550 -11.206 1.00 90.50 351 GLN A CA 1
ATOM 2741 C C . GLN A 1 351 ? 9.921 -1.176 -12.690 1.00 90.50 351 GLN A C 1
ATOM 2743 O O . GLN A 1 351 ? 10.891 -0.552 -13.135 1.00 90.50 351 GLN A O 1
ATOM 2748 N N . PRO A 1 352 ? 8.875 -1.523 -13.453 1.00 94.44 352 PRO A N 1
ATOM 2749 C CA . PRO A 1 352 ? 8.668 -0.979 -14.783 1.00 94.44 352 PRO A CA 1
ATOM 2750 C C . PRO A 1 352 ? 8.109 0.450 -14.723 1.00 94.44 352 PRO A C 1
ATOM 2752 O O . PRO A 1 352 ? 7.439 0.833 -13.766 1.00 94.44 352 PRO A O 1
ATOM 2755 N N . ILE A 1 353 ? 8.339 1.206 -15.790 1.00 92.38 353 ILE A N 1
ATOM 2756 C CA . ILE A 1 353 ? 7.622 2.434 -16.128 1.00 92.38 353 ILE A CA 1
ATOM 2757 C C . ILE A 1 353 ? 7.088 2.252 -17.546 1.00 92.38 353 ILE A C 1
ATOM 2759 O O . ILE A 1 353 ? 7.865 1.972 -18.459 1.00 92.38 353 ILE A O 1
ATOM 2763 N N . LEU A 1 354 ? 5.775 2.404 -17.721 1.00 92.88 354 LEU A N 1
ATOM 2764 C CA . LEU A 1 354 ? 5.147 2.420 -19.040 1.00 92.88 354 LEU A CA 1
ATOM 2765 C C . LEU A 1 354 ? 4.847 3.845 -19.473 1.00 92.88 354 LEU A C 1
ATOM 2767 O O . LEU A 1 354 ? 4.469 4.685 -18.653 1.00 92.88 354 LEU A O 1
ATOM 2771 N N . TYR A 1 355 ? 4.979 4.049 -20.775 1.00 91.12 355 TYR A N 1
ATOM 2772 C CA . TYR A 1 355 ? 4.632 5.267 -21.486 1.00 91.12 355 TYR A CA 1
ATOM 2773 C C . TYR A 1 355 ? 3.549 4.932 -22.512 1.00 91.12 355 TYR A C 1
ATOM 2775 O O . TYR A 1 355 ? 3.534 3.807 -23.025 1.00 91.12 355 TYR A O 1
ATOM 2783 N N . GLY A 1 356 ? 2.625 5.854 -22.774 1.00 90.75 356 GLY A N 1
ATOM 2784 C CA . GLY A 1 356 ? 1.626 5.660 -23.821 1.00 90.75 356 GLY A CA 1
ATOM 2785 C C . GLY A 1 356 ? 0.464 6.642 -23.783 1.00 90.75 356 GLY A C 1
ATOM 2786 O O . GLY A 1 356 ? 0.480 7.615 -23.031 1.00 90.75 356 GLY A O 1
ATOM 2787 N N . ASP A 1 357 ? -0.571 6.344 -24.562 1.00 88.00 357 ASP A N 1
ATOM 2788 C CA . ASP A 1 357 ? -1.789 7.155 -24.675 1.00 88.00 357 ASP A CA 1
ATOM 2789 C C . ASP A 1 357 ? -3.036 6.358 -24.244 1.00 88.00 357 ASP A C 1
ATOM 2791 O O . ASP A 1 357 ? -3.138 5.159 -24.508 1.00 88.00 357 ASP A O 1
ATOM 2795 N N . LEU A 1 358 ? -3.984 7.009 -23.553 1.00 83.19 358 LEU A N 1
ATOM 2796 C CA . LEU A 1 358 ? -5.239 6.398 -23.067 1.00 83.19 358 LEU A CA 1
ATOM 2797 C C . LEU A 1 358 ? -6.415 6.508 -24.045 1.00 83.19 358 LEU A C 1
ATOM 2799 O O . LEU A 1 358 ? -6.562 7.568 -24.701 1.00 83.19 358 LEU A O 1
#

Sequence (358 aa):
VLVRPLQDQFGVGGNTNMGTIERGNDVIIHDVRVDVSATEAFVIDSFQPMPDISGEVTLTIDDAGSRLTVMVTNNSDLTIENASILFGYQLLGIGNLEPGQSETISAELNSLSAPTSTDMSSYTAYGVNSPLIATRYEEIIYGTASDYGRFDDANTQSRYQLMQSLHANIYGGEAVKIPQETVTLIGWTTQPQVEVGIDARESEVQATTLYFIELPFNQSIEAAANLTIDQGLWSFDIRDSSGIYNPSPFDLEMSNGWIEFEFTPWSTFQSLDVDGLDVVMALPLGEYYAGQEMPTVSLWDWQEGAWIKLDDATWGVNRIDEYERYVNNIGSVRIRISYTGFTSIRVREIQPILYGDL

pLDDT: mean 81.13, std 16.54, range [29.28, 98.69]

Secondary structure (DSSP, 8-state):
-EEEE----SSS----S--EEEESSSEEEE-----TT----EEEE---PPP-EEEEEEEEEETTEEEEEEEEEE-SSS-EEEEEEEETTEEEEEEEE-TT-EEEEEEEGGG------S---TTS--S-SSHHHHHHHHHHHHSSS--S-TTS-HHHHHHHHHHHHTSPBTTB-PPPPPPTT-EEEEEEESS-SS----TTS-------EEEEEEPPEEEEE---SSEEE-GGGEEEEEEEEES-SS--SEEEEESSEEEEEEEEE-GGGTT-EEEEEEEEEEPPSSGGGTTPPPPEEEEEETTTTEEEE-TT--SEEEEETTGGGTB-TTS-EEEEEEE--SS-EEEEEEEEEEEEE-

Radius of gyration: 23.67 Å; chains: 1; bounding box: 60×46×70 Å